Protein AF-A0A7X0GXY5-F1 (afdb_monomer)

Foldseek 3Di:
DDDDDDDDDDDDDDDDDDDDDDPPDPPPPPDPPPPPPPPPQPPPPPPPFAAAAPPQDPDDPWADQAQEAEDPDDDPVLRVLVVVLLVLLSCLLQDPLLLVLQVPADPLQQWAQFAPVPHTGHSNVLSQLSHTGRDLKYFGHEYEHEDDPDAWDWDQDPNNHIYIYHHSCLSVQCPDPQLLSNLLSSLRSNLNSQQRIANDRRGRHGRFDDLSRDDPVNLQGHGSSQLSSQSSSLSSCCVVVVDPSNCSNQQSVLQDDSRHGPNSVSPVDDSNRDNGDPPPPPDD

Sequence (284 aa):
MKKYGWGLLLIGIAGCSGPPALPNGAMALPEPRHARAEIAAPEDPKGVGLPIASGSIKKSGGPQEPNVTVGPGWSDRDRKDMDALVRAAITEMTSDAFRDNARQLPAKYSKIWLTGALGYDSGERVAAIVSPGEASMSYVEALVIPWRSGWASTRMERDGKLRIRLRRSLLDRWRSANPVVKACAINTMAHEISHTISRDPHRYLPAFTDTGDANADARNGVVASYFVGDLALCTALVRSGRIGPQDVAQCVPVWYEPGGLQSGRCYAFGPDDAVKWPKGRTDR

Nearest PDB structures (foldseek):
  4p00-assembly1_B  TM=3.745E-01  e=1.385E+00  Cereibacter sphaeroides 2.4.1

Structure (mmCIF, N/CA/C/O backbone):
data_AF-A0A7X0GXY5-F1
#
_entry.id   AF-A0A7X0GXY5-F1
#
loop_
_atom_site.group_PDB
_atom_site.id
_atom_site.type_symbol
_atom_site.label_atom_id
_atom_site.label_alt_id
_atom_site.label_comp_id
_atom_site.label_asym_id
_atom_site.label_entity_id
_atom_site.label_seq_id
_atom_site.pdbx_PDB_ins_code
_atom_site.Cartn_x
_atom_site.Cartn_y
_atom_site.Cartn_z
_atom_site.occupancy
_atom_site.B_iso_or_equiv
_atom_site.auth_seq_id
_atom_site.auth_comp_id
_atom_site.auth_asym_id
_atom_site.auth_atom_id
_atom_site.pdbx_PDB_model_num
ATOM 1 N N . MET A 1 1 ? -37.690 -39.528 76.014 1.00 38.97 1 MET A N 1
ATOM 2 C CA . MET A 1 1 ? -36.347 -39.822 76.568 1.00 38.97 1 MET A CA 1
ATOM 3 C C . MET A 1 1 ? -35.329 -39.825 75.426 1.00 38.97 1 MET A C 1
ATOM 5 O O . MET A 1 1 ? -35.629 -40.449 74.424 1.00 38.97 1 MET A O 1
ATOM 9 N N . LYS A 1 2 ? -34.185 -39.130 75.618 1.00 41.25 2 LYS A N 1
ATOM 10 C CA . LYS A 1 2 ? -32.947 -39.024 74.785 1.00 41.25 2 LYS A CA 1
ATOM 11 C C . LYS A 1 2 ? -33.141 -38.469 73.353 1.00 41.25 2 LYS A C 1
ATOM 13 O O . LYS A 1 2 ? -33.673 -39.171 72.513 1.00 41.25 2 LYS A O 1
ATOM 18 N N . LYS A 1 3 ? -32.896 -37.190 73.008 1.00 41.16 3 LYS A N 1
ATOM 19 C CA . LYS A 1 3 ? -31.719 -36.274 73.087 1.00 41.16 3 LYS A CA 1
ATOM 20 C C . LYS A 1 3 ? -30.458 -36.748 72.335 1.00 41.16 3 LYS A C 1
ATOM 22 O O . LYS A 1 3 ? -29.654 -37.463 72.912 1.00 41.16 3 LYS A O 1
ATOM 27 N N . TYR A 1 4 ? -30.265 -36.202 71.131 1.00 48.41 4 TYR A N 1
ATOM 28 C CA . TYR A 1 4 ? -28.991 -35.800 70.507 1.00 48.41 4 TYR A CA 1
ATOM 29 C C . TYR A 1 4 ? -29.302 -34.487 69.753 1.00 48.41 4 TYR A C 1
ATOM 31 O O . TYR A 1 4 ? -30.367 -34.388 69.158 1.00 48.41 4 TYR A O 1
ATOM 39 N N . GLY A 1 5 ? -28.533 -33.402 69.780 1.00 36.91 5 GLY A N 1
ATOM 40 C CA . GLY A 1 5 ? -27.151 -33.214 70.206 1.00 36.91 5 GLY A CA 1
ATOM 41 C C . GLY A 1 5 ? -26.420 -32.421 69.119 1.00 36.91 5 GLY A C 1
ATOM 42 O O . GLY A 1 5 ? -25.968 -33.004 68.149 1.00 36.91 5 GLY A O 1
ATOM 43 N N . TRP A 1 6 ? -26.408 -31.101 69.298 1.00 35.94 6 TRP A N 1
ATOM 44 C CA . TRP A 1 6 ? -25.823 -30.000 68.523 1.00 35.94 6 TRP A CA 1
ATOM 45 C C . TRP A 1 6 ? -24.487 -30.233 67.793 1.00 35.94 6 TRP A C 1
ATOM 47 O O . TRP A 1 6 ? -23.593 -30.897 68.304 1.00 35.94 6 TRP A O 1
ATOM 57 N N . GLY A 1 7 ? -24.321 -29.515 66.673 1.00 33.56 7 GLY A N 1
ATOM 58 C CA . GLY A 1 7 ? -23.036 -29.265 66.016 1.00 33.56 7 GLY A CA 1
ATOM 59 C C . GLY A 1 7 ? -23.134 -28.163 64.955 1.00 33.56 7 GLY A C 1
ATOM 60 O O . GLY A 1 7 ? -23.121 -28.452 63.765 1.00 33.56 7 GLY A O 1
ATOM 61 N N . LEU A 1 8 ? -23.275 -26.905 65.392 1.00 36.03 8 LEU A N 1
ATOM 62 C CA . LEU A 1 8 ? -23.087 -25.713 64.555 1.00 36.03 8 LEU A CA 1
ATOM 63 C C . LEU A 1 8 ? -21.581 -25.548 64.283 1.00 36.03 8 LEU A C 1
ATOM 65 O O . LEU A 1 8 ? -20.812 -25.402 65.233 1.00 36.03 8 LEU A O 1
ATOM 69 N N . LEU A 1 9 ? -21.166 -25.530 63.015 1.00 33.47 9 LEU A N 1
ATOM 70 C CA . LEU A 1 9 ? -19.814 -25.137 62.619 1.00 33.47 9 LEU A CA 1
ATOM 71 C C . LEU A 1 9 ? -19.857 -23.706 62.068 1.00 33.47 9 LEU A C 1
ATOM 73 O O . LEU A 1 9 ? -20.386 -23.456 60.987 1.00 33.47 9 LEU A O 1
ATOM 77 N N . LEU A 1 10 ? -19.312 -22.770 62.844 1.00 34.12 10 LEU A N 1
ATOM 78 C CA . LEU A 1 10 ? -18.945 -21.424 62.411 1.00 34.12 10 LEU A CA 1
ATOM 79 C C . LEU A 1 10 ? -17.547 -21.484 61.783 1.00 34.12 10 LEU A C 1
ATOM 81 O O . LEU A 1 10 ? -16.600 -21.895 62.450 1.00 34.12 10 LEU A O 1
ATOM 85 N N . ILE A 1 11 ? -17.404 -21.029 60.538 1.00 36.66 11 ILE A N 1
ATOM 86 C CA . ILE A 1 11 ? -16.110 -20.634 59.965 1.00 36.66 11 ILE A CA 1
ATOM 87 C C . ILE A 1 11 ? -16.250 -19.197 59.465 1.00 36.66 11 ILE A C 1
ATOM 89 O O . ILE A 1 11 ? -17.107 -18.892 58.636 1.00 36.66 11 ILE A O 1
ATOM 93 N N . GLY A 1 12 ? -15.419 -18.316 60.020 1.00 30.88 12 GLY A N 1
ATOM 94 C CA . GLY A 1 12 ? -15.291 -16.921 59.627 1.00 30.88 12 GLY A CA 1
ATOM 95 C C . GLY A 1 12 ? -14.299 -16.713 58.476 1.00 30.88 12 GLY A C 1
ATOM 96 O O . GLY A 1 12 ? -13.252 -17.344 58.428 1.00 30.88 12 GLY A O 1
ATOM 97 N N . ILE A 1 13 ? -14.697 -15.816 57.569 1.00 36.41 13 ILE A N 1
ATOM 98 C CA . ILE A 1 13 ? -13.958 -14.721 56.906 1.00 36.41 13 ILE A CA 1
ATOM 99 C C . ILE A 1 13 ? -12.450 -14.913 56.632 1.00 36.41 13 ILE A C 1
ATOM 101 O O . ILE A 1 13 ? -11.654 -14.870 57.562 1.00 36.41 13 ILE A O 1
ATOM 105 N N . ALA A 1 14 ? -12.059 -14.906 55.347 1.00 29.41 14 ALA A N 1
ATOM 106 C CA . ALA A 1 14 ? -11.003 -14.035 54.789 1.00 29.41 14 ALA A CA 1
ATOM 107 C C . ALA A 1 14 ? -10.788 -14.285 53.280 1.00 29.41 14 ALA A C 1
ATOM 109 O O . ALA A 1 14 ? -10.665 -15.426 52.850 1.00 29.41 14 ALA A O 1
ATOM 110 N N . GLY A 1 15 ? -10.643 -13.205 52.502 1.00 27.50 15 GLY A N 1
ATOM 111 C CA . GLY A 1 15 ? -9.836 -13.216 51.276 1.00 27.50 15 GLY A CA 1
ATOM 112 C C . GLY A 1 15 ? -10.590 -13.178 49.948 1.00 27.50 15 GLY A C 1
ATOM 113 O O . GLY A 1 15 ? -10.792 -14.205 49.305 1.00 27.50 15 GLY A O 1
ATOM 114 N N . CYS A 1 16 ? -10.897 -11.968 49.472 1.00 31.81 16 CYS A N 1
ATOM 115 C CA . CYS A 1 16 ? -11.103 -11.701 48.050 1.00 31.81 16 CYS A CA 1
ATOM 116 C C . CYS A 1 16 ? -9.866 -12.169 47.267 1.00 31.81 16 CYS A C 1
ATOM 118 O O . CYS A 1 16 ? -8.812 -11.540 47.331 1.00 31.81 16 CYS A O 1
ATOM 120 N N . SER A 1 17 ? -9.994 -13.271 46.533 1.00 32.91 17 SER A N 1
ATOM 121 C CA . SER A 1 17 ? -8.990 -13.704 45.564 1.00 32.91 17 SER A CA 1
ATOM 122 C C . SER A 1 17 ? -9.383 -13.116 44.215 1.00 32.91 17 SER A C 1
ATOM 124 O O . SER A 1 17 ? -10.381 -13.523 43.623 1.00 32.91 17 SER A O 1
ATOM 126 N N . GLY A 1 18 ? -8.645 -12.096 43.771 1.00 32.88 18 GLY A N 1
ATOM 127 C CA . GLY A 1 18 ? -8.767 -11.568 42.414 1.00 32.88 18 GLY A CA 1
ATOM 128 C C . GLY A 1 18 ? -8.472 -12.649 41.363 1.00 32.88 18 GLY A C 1
ATOM 129 O O . GLY A 1 18 ? -7.863 -13.673 41.687 1.00 32.88 18 GLY A O 1
ATOM 130 N N . PRO A 1 19 ? -8.901 -12.451 40.105 1.00 38.03 19 PRO A N 1
ATOM 131 C CA . PRO A 1 19 ? -8.571 -13.376 39.031 1.00 38.03 19 PRO A CA 1
ATOM 132 C C . PRO A 1 19 ? -7.044 -13.500 38.885 1.00 38.03 19 PRO A C 1
ATOM 134 O O . PRO A 1 19 ? -6.328 -12.515 39.096 1.00 38.03 19 PRO A O 1
ATOM 137 N N . PRO A 1 20 ? -6.529 -14.691 38.534 1.00 35.56 20 PRO A N 1
ATOM 138 C CA . PRO A 1 20 ? -5.101 -14.897 38.360 1.00 35.56 20 PRO A CA 1
ATOM 139 C C . PRO A 1 20 ? -4.569 -13.953 37.280 1.00 35.56 20 PRO A C 1
ATOM 141 O O . PRO A 1 20 ? -5.098 -13.893 36.168 1.00 35.56 20 PRO A O 1
ATOM 144 N N . ALA A 1 21 ? -3.518 -13.211 37.628 1.00 34.00 21 ALA A N 1
ATOM 145 C CA . ALA A 1 21 ? -2.761 -12.408 36.687 1.00 34.00 21 ALA A CA 1
ATOM 146 C C . ALA A 1 21 ? -2.276 -13.303 35.537 1.00 34.00 21 ALA A C 1
ATOM 148 O O . ALA A 1 21 ? -1.639 -14.335 35.761 1.00 34.00 21 ALA A O 1
ATOM 149 N N . LEU A 1 22 ? -2.590 -12.900 34.305 1.00 35.22 22 LEU A N 1
ATOM 150 C CA . LEU A 1 22 ? -2.006 -13.492 33.109 1.00 35.22 22 LEU A CA 1
ATOM 151 C C . LEU A 1 22 ? -0.474 -13.392 33.213 1.00 35.22 22 LEU A C 1
ATOM 153 O O . LEU A 1 22 ? 0.036 -12.337 33.603 1.00 35.22 22 LEU A O 1
ATOM 157 N N . PRO A 1 23 ? 0.281 -14.451 32.874 1.00 32.12 23 PRO A N 1
ATOM 158 C CA . PRO A 1 23 ? 1.729 -14.364 32.843 1.00 32.12 23 PRO A CA 1
ATOM 159 C C . PRO A 1 23 ? 2.138 -13.307 31.813 1.00 32.12 23 PRO A C 1
ATOM 161 O O . PRO A 1 23 ? 1.836 -13.423 30.625 1.00 32.12 23 PRO A O 1
ATOM 164 N N . ASN A 1 24 ? 2.831 -12.271 32.294 1.00 35.16 24 ASN A N 1
ATOM 165 C CA . ASN A 1 24 ? 3.578 -11.313 31.486 1.00 35.16 24 ASN A CA 1
ATOM 166 C C . ASN A 1 24 ? 4.633 -12.080 30.680 1.00 35.16 24 ASN A C 1
ATOM 168 O O . ASN A 1 24 ? 5.757 -12.296 31.120 1.00 35.16 24 ASN A O 1
ATOM 172 N N . GLY A 1 25 ? 4.220 -12.544 29.510 1.00 30.88 25 GLY A N 1
ATOM 173 C CA . GLY A 1 25 ? 5.013 -13.339 28.590 1.00 30.88 25 GLY A CA 1
ATOM 174 C C . GLY A 1 25 ? 4.572 -13.080 27.159 1.00 30.88 25 GLY A C 1
ATOM 175 O O . GLY A 1 25 ? 4.513 -14.002 26.352 1.00 30.88 25 GLY A O 1
ATOM 176 N N . ALA A 1 26 ? 4.238 -11.827 26.833 1.00 31.45 26 ALA A N 1
ATOM 177 C CA . ALA A 1 26 ? 4.316 -11.396 25.450 1.00 31.45 26 ALA A CA 1
ATOM 178 C C . ALA A 1 26 ? 5.785 -11.554 25.050 1.00 31.45 26 ALA A C 1
ATOM 180 O O . ALA A 1 26 ? 6.639 -10.779 25.478 1.00 31.45 26 ALA A O 1
ATOM 181 N N . MET A 1 27 ? 6.089 -12.606 24.287 1.00 28.70 27 MET A N 1
ATOM 182 C CA . MET A 1 27 ? 7.319 -12.664 23.512 1.00 28.70 27 MET A CA 1
ATOM 183 C C . MET A 1 27 ? 7.342 -11.396 22.665 1.00 28.70 27 MET A C 1
ATOM 185 O O . MET A 1 27 ? 6.668 -11.312 21.639 1.00 28.70 27 MET A O 1
ATOM 189 N N . ALA A 1 28 ? 8.079 -10.392 23.134 1.00 31.28 28 ALA A N 1
ATOM 190 C CA . ALA A 1 28 ? 8.489 -9.279 22.315 1.00 31.28 28 ALA A CA 1
ATOM 191 C C . ALA A 1 28 ? 9.255 -9.903 21.151 1.00 31.28 28 ALA A C 1
ATOM 193 O O . ALA A 1 28 ? 10.377 -10.389 21.310 1.00 31.28 28 ALA A O 1
ATOM 194 N N . LEU A 1 29 ? 8.608 -9.974 19.986 1.00 32.53 29 LEU A N 1
ATOM 195 C CA . LEU A 1 29 ? 9.336 -10.183 18.748 1.00 32.53 29 LEU A CA 1
ATOM 196 C C . LEU A 1 29 ? 10.419 -9.102 18.734 1.00 32.53 29 LEU A C 1
ATOM 198 O O . LEU A 1 29 ? 10.077 -7.940 18.969 1.00 32.53 29 LEU A O 1
ATOM 202 N N . PRO A 1 30 ? 11.701 -9.457 18.540 1.00 28.98 30 PRO A N 1
ATOM 203 C CA . PRO A 1 30 ? 12.753 -8.461 18.518 1.00 28.98 30 PRO A CA 1
ATOM 204 C C . PRO A 1 30 ? 12.357 -7.407 17.493 1.00 28.98 30 PRO A C 1
ATOM 206 O O . PRO A 1 30 ? 12.090 -7.739 16.332 1.00 28.98 30 PRO A O 1
ATOM 209 N N . GLU A 1 31 ? 12.264 -6.154 17.944 1.00 33.84 31 GLU A N 1
ATOM 210 C CA . GLU A 1 31 ? 12.144 -5.033 17.029 1.00 33.84 31 GLU A CA 1
ATOM 211 C C . GLU A 1 31 ? 13.231 -5.198 15.969 1.00 33.84 31 GLU A C 1
ATOM 213 O O . GLU A 1 31 ? 14.385 -5.494 16.317 1.00 33.84 31 GLU A O 1
ATOM 218 N N . PRO A 1 32 ? 12.908 -5.049 14.676 1.00 34.38 32 PRO A N 1
ATOM 219 C CA . PRO A 1 32 ? 13.951 -4.905 13.692 1.00 34.38 32 PRO A CA 1
ATOM 220 C C . PRO A 1 32 ? 14.667 -3.599 14.033 1.00 34.38 32 PRO A C 1
ATOM 222 O O . PRO A 1 32 ? 14.250 -2.518 13.633 1.00 34.38 32 PRO A O 1
ATOM 225 N N . ARG A 1 33 ? 15.769 -3.696 14.787 1.00 30.75 33 ARG A N 1
ATOM 226 C CA . ARG A 1 33 ? 16.804 -2.673 14.751 1.00 30.75 33 ARG A CA 1
ATOM 227 C C . ARG A 1 33 ? 17.206 -2.613 13.291 1.00 30.75 33 ARG A C 1
ATOM 229 O O . ARG A 1 33 ? 17.885 -3.517 12.801 1.00 30.75 33 ARG A O 1
ATOM 236 N N . HIS A 1 34 ? 16.731 -1.595 12.585 1.00 34.31 34 HIS A N 1
ATOM 237 C CA . HIS A 1 34 ? 17.296 -1.221 11.309 1.00 34.31 34 HIS A CA 1
ATOM 238 C C . HIS A 1 34 ? 18.761 -0.918 11.602 1.00 34.31 34 HIS A C 1
ATOM 240 O O . HIS A 1 34 ? 19.106 0.143 12.119 1.00 34.3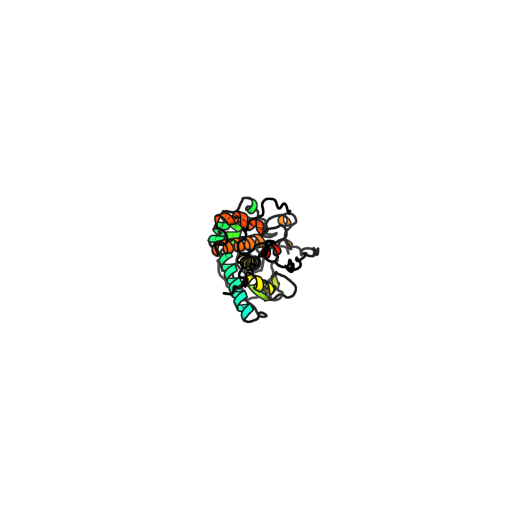1 34 HIS A O 1
ATOM 246 N N . ALA A 1 35 ? 19.623 -1.910 11.373 1.00 28.12 35 ALA A N 1
ATOM 247 C CA . ALA A 1 35 ? 21.044 -1.682 11.287 1.00 28.12 35 ALA A CA 1
ATOM 248 C C . ALA A 1 35 ? 21.189 -0.601 10.221 1.00 28.12 35 ALA A C 1
ATOM 250 O O . ALA A 1 35 ? 20.873 -0.822 9.051 1.00 28.12 35 ALA A O 1
ATOM 251 N N . ARG A 1 36 ? 21.563 0.593 10.674 1.00 30.03 36 ARG A N 1
ATOM 252 C CA . ARG A 1 36 ? 21.880 1.749 9.851 1.00 30.03 36 ARG A CA 1
ATOM 253 C C . ARG A 1 36 ? 23.166 1.403 9.108 1.00 30.03 36 ARG A C 1
ATOM 255 O O . ARG A 1 36 ? 24.248 1.826 9.486 1.00 30.03 36 ARG A O 1
ATOM 262 N N . ALA A 1 37 ? 23.056 0.527 8.118 1.00 25.27 37 ALA A N 1
ATOM 263 C CA . ALA A 1 37 ? 24.098 0.352 7.140 1.00 25.27 37 ALA A CA 1
ATOM 264 C C . ALA A 1 37 ? 24.051 1.622 6.294 1.00 25.27 37 ALA A C 1
ATOM 266 O O . ALA A 1 37 ? 23.093 1.844 5.552 1.00 25.27 37 ALA A O 1
ATOM 267 N N . GLU A 1 38 ? 25.059 2.477 6.452 1.00 26.39 38 GLU A N 1
ATOM 268 C CA . GLU A 1 38 ? 25.444 3.449 5.434 1.00 26.39 38 GLU A CA 1
ATOM 269 C C . GLU A 1 38 ? 25.846 2.671 4.177 1.00 26.39 38 GLU A C 1
ATOM 271 O O . GLU A 1 38 ? 27.015 2.475 3.862 1.00 26.39 38 GLU A O 1
ATOM 276 N N . ILE A 1 39 ? 24.852 2.154 3.466 1.00 27.95 39 ILE A N 1
ATOM 277 C CA . ILE A 1 39 ? 25.005 1.821 2.066 1.00 27.95 39 ILE A CA 1
ATOM 278 C C . ILE A 1 39 ? 24.852 3.172 1.391 1.00 27.95 39 ILE A C 1
ATOM 280 O O . ILE A 1 39 ? 23.768 3.756 1.424 1.00 27.95 39 ILE A O 1
ATOM 284 N N . ALA A 1 40 ? 25.960 3.706 0.871 1.00 25.56 40 ALA A N 1
ATOM 285 C CA . ALA A 1 40 ? 25.921 4.855 -0.019 1.00 25.56 40 ALA A CA 1
ATOM 286 C C . ALA A 1 40 ? 24.772 4.629 -1.005 1.00 25.56 40 ALA A C 1
ATOM 288 O O . ALA A 1 40 ? 24.752 3.607 -1.699 1.00 25.56 40 ALA A O 1
ATOM 289 N N . ALA A 1 41 ? 23.782 5.525 -0.978 1.00 33.00 41 ALA A N 1
ATOM 290 C CA . ALA A 1 41 ? 22.676 5.464 -1.913 1.00 33.00 41 ALA A CA 1
ATOM 291 C C . ALA A 1 41 ? 23.304 5.383 -3.310 1.00 33.00 41 ALA A C 1
ATOM 293 O O . ALA A 1 41 ? 24.161 6.222 -3.615 1.00 33.00 41 ALA A O 1
ATOM 294 N N . PRO A 1 42 ? 22.981 4.371 -4.135 1.00 30.20 42 PRO A N 1
ATOM 295 C CA . PRO A 1 42 ? 23.347 4.457 -5.534 1.00 30.20 42 PRO A CA 1
ATOM 296 C C . PRO A 1 42 ? 22.766 5.779 -6.027 1.00 30.20 42 PRO A C 1
ATOM 298 O O . PRO A 1 42 ? 21.580 6.035 -5.816 1.00 30.20 42 PRO A O 1
ATOM 301 N N . GLU A 1 43 ? 23.616 6.645 -6.583 1.00 33.94 43 GLU A N 1
ATOM 302 C CA . GLU A 1 43 ? 23.155 7.861 -7.240 1.00 33.94 43 GLU A CA 1
ATOM 303 C C . GLU A 1 43 ? 21.963 7.481 -8.120 1.00 33.94 43 GLU A C 1
ATOM 305 O O . GLU A 1 43 ? 22.084 6.567 -8.942 1.00 33.94 43 GLU A O 1
ATOM 310 N N . ASP A 1 44 ? 20.812 8.127 -7.900 1.00 39.78 44 ASP A N 1
ATOM 311 C CA . ASP A 1 44 ? 19.655 8.021 -8.787 1.00 39.78 44 ASP A CA 1
ATOM 312 C C . ASP A 1 44 ? 20.194 8.221 -10.210 1.00 39.78 44 ASP A C 1
ATOM 314 O O . ASP A 1 44 ? 20.746 9.292 -10.497 1.00 39.78 44 ASP A O 1
ATOM 318 N N . PRO A 1 45 ? 20.198 7.187 -11.071 1.00 39.38 45 PRO A N 1
ATOM 319 C CA . PRO A 1 45 ? 20.993 7.216 -12.281 1.00 39.38 45 PRO A CA 1
ATOM 320 C C . PRO A 1 45 ? 20.319 8.150 -13.275 1.00 39.38 45 PRO A C 1
ATOM 322 O O . PRO A 1 45 ? 19.584 7.675 -14.120 1.00 39.38 45 PRO A O 1
ATOM 325 N N . LYS A 1 46 ? 20.534 9.467 -13.171 1.00 42.62 46 LYS A N 1
ATOM 326 C CA . LYS A 1 46 ? 20.300 10.531 -14.169 1.00 42.62 46 LYS A CA 1
ATOM 327 C C . LYS A 1 46 ? 19.185 10.271 -15.213 1.00 42.62 46 LYS A C 1
ATOM 329 O O . LYS A 1 46 ? 19.369 10.567 -16.390 1.00 42.62 46 LYS A O 1
ATOM 334 N N . GLY A 1 47 ? 18.033 9.715 -14.826 1.00 48.56 47 GLY A N 1
ATOM 335 C CA . GLY A 1 47 ? 16.947 9.363 -15.755 1.00 48.56 47 GLY A CA 1
ATOM 336 C C . GLY A 1 47 ? 17.189 8.169 -16.703 1.00 48.56 47 GLY A C 1
ATOM 337 O O . GLY A 1 47 ? 16.404 7.967 -17.630 1.00 48.56 47 GLY A O 1
ATOM 338 N N . VAL A 1 48 ? 18.219 7.343 -16.502 1.00 50.47 48 VAL A N 1
ATOM 339 C CA . VAL A 1 48 ? 18.450 6.113 -17.278 1.00 50.47 48 VAL A CA 1
ATOM 340 C C . VAL A 1 48 ? 17.692 4.960 -16.612 1.00 50.47 48 VAL A C 1
ATOM 342 O O . VAL A 1 48 ? 18.256 4.161 -15.871 1.00 50.47 48 VAL A O 1
ATOM 345 N N . GLY A 1 49 ? 16.374 4.916 -16.825 1.00 57.06 49 GLY A N 1
ATOM 346 C CA . GLY A 1 49 ? 15.514 3.862 -16.277 1.00 57.06 49 GLY A CA 1
ATOM 347 C C . GLY A 1 49 ? 15.931 2.457 -16.717 1.00 57.06 49 GLY A C 1
ATOM 348 O O . GLY A 1 49 ? 16.549 2.277 -17.769 1.00 57.06 49 GLY A O 1
ATOM 349 N N . LEU A 1 50 ? 15.584 1.452 -15.911 1.00 66.12 50 LEU A N 1
ATOM 350 C CA . LEU A 1 50 ? 15.928 0.060 -16.207 1.00 66.12 50 LEU A CA 1
ATOM 351 C C . LEU A 1 50 ? 14.998 -0.510 -17.292 1.00 66.12 50 LEU A C 1
ATOM 353 O O . LEU A 1 50 ? 13.789 -0.256 -17.251 1.00 66.12 50 LEU A O 1
ATOM 357 N N . PRO A 1 51 ? 15.527 -1.286 -18.257 1.00 61.59 51 PRO A N 1
ATOM 358 C CA . PRO A 1 51 ? 14.705 -1.891 -19.295 1.00 61.59 51 PRO A CA 1
ATOM 359 C C . PRO A 1 51 ? 13.729 -2.904 -18.690 1.00 61.59 51 PRO A C 1
ATOM 361 O O . PRO A 1 51 ? 14.095 -3.714 -17.838 1.00 61.59 51 PRO A O 1
ATOM 364 N N . ILE A 1 52 ? 12.486 -2.864 -19.163 1.00 62.25 52 ILE A N 1
ATOM 365 C CA . ILE A 1 52 ? 11.448 -3.846 -18.839 1.00 62.25 52 ILE A CA 1
ATOM 366 C C . ILE A 1 52 ? 11.542 -4.987 -19.861 1.00 62.25 52 ILE A C 1
ATOM 368 O O . ILE A 1 52 ? 11.784 -4.742 -21.045 1.00 62.25 52 ILE A O 1
ATOM 372 N N . ALA A 1 53 ? 11.359 -6.237 -19.426 1.00 64.94 53 ALA A N 1
ATOM 373 C CA . ALA A 1 53 ? 11.351 -7.382 -20.335 1.00 64.94 53 ALA A CA 1
ATOM 374 C C . ALA A 1 53 ? 10.307 -7.201 -21.459 1.00 64.94 53 ALA A C 1
ATOM 376 O O . ALA A 1 53 ? 9.156 -6.831 -21.213 1.00 64.94 53 ALA A O 1
ATOM 377 N N . SER A 1 54 ? 10.705 -7.462 -22.708 1.00 46.72 54 SER A N 1
ATOM 378 C CA . SER A 1 54 ? 9.836 -7.343 -23.882 1.00 46.72 54 SER A CA 1
ATOM 379 C C . SER A 1 54 ? 8.667 -8.332 -23.781 1.00 46.72 54 SER A C 1
ATOM 381 O O . SER A 1 54 ? 8.856 -9.537 -23.913 1.00 46.72 54 SER A O 1
ATOM 383 N N . GLY A 1 55 ? 7.466 -7.820 -23.502 1.00 46.56 55 GLY A N 1
ATOM 384 C CA . GLY A 1 55 ? 6.243 -8.613 -23.308 1.00 46.56 55 GLY A CA 1
ATOM 385 C C . GLY A 1 55 ? 5.377 -8.153 -22.131 1.00 46.56 55 GLY A C 1
ATOM 386 O O . GLY A 1 55 ? 4.177 -8.405 -22.137 1.00 46.56 55 GLY A O 1
ATOM 387 N N . SER A 1 56 ? 5.950 -7.418 -21.172 1.00 46.19 56 SER A N 1
ATOM 388 C CA . SER A 1 56 ? 5.245 -6.917 -19.976 1.00 46.19 56 SER A CA 1
ATOM 389 C C . SER A 1 56 ? 4.443 -5.631 -20.221 1.00 46.19 56 SER A C 1
ATOM 391 O O . SER A 1 56 ? 3.721 -5.165 -19.346 1.00 46.19 56 SER A O 1
ATOM 393 N N . ILE A 1 57 ? 4.592 -5.022 -21.402 1.00 48.03 57 ILE A N 1
ATOM 394 C CA . ILE A 1 57 ? 3.925 -3.769 -21.763 1.00 48.03 57 ILE A CA 1
ATOM 395 C C . ILE A 1 57 ? 2.658 -4.120 -22.540 1.00 48.03 57 ILE A C 1
ATOM 397 O O . ILE A 1 57 ? 2.686 -4.284 -23.763 1.00 48.03 57 ILE A O 1
ATOM 401 N N . LYS A 1 58 ? 1.522 -4.220 -21.845 1.00 47.00 58 LYS A N 1
ATOM 402 C CA . LYS A 1 58 ? 0.229 -4.094 -22.520 1.00 47.00 58 LYS A CA 1
ATOM 403 C C . LYS A 1 58 ? 0.064 -2.619 -22.873 1.00 47.00 58 LYS A C 1
ATOM 405 O O . LYS A 1 58 ? -0.019 -1.762 -22.008 1.00 47.00 58 LYS A O 1
ATOM 410 N N . LYS A 1 59 ? 0.100 -2.312 -24.166 1.00 41.22 59 LYS A N 1
ATOM 411 C CA . LYS A 1 59 ? -0.064 -0.951 -24.679 1.00 41.22 59 LYS A CA 1
ATOM 412 C C . LYS A 1 59 ? -1.481 -0.465 -24.331 1.00 41.22 59 LYS A C 1
ATOM 414 O O . LYS A 1 59 ? -2.436 -0.906 -24.963 1.00 41.22 59 LYS A O 1
ATOM 419 N N . SER A 1 60 ? -1.629 0.443 -23.371 1.00 38.06 60 SER A N 1
ATOM 420 C CA . SER A 1 60 ? -2.859 1.225 -23.203 1.00 38.06 60 SER A CA 1
ATOM 421 C C . SER A 1 60 ? -2.509 2.687 -22.972 1.00 38.06 60 SER A C 1
ATOM 423 O O . SER A 1 60 ? -1.735 3.012 -22.081 1.00 38.06 60 SER A O 1
ATOM 425 N N . GLY A 1 61 ? -3.075 3.576 -23.790 1.00 42.12 61 GLY A N 1
ATOM 426 C CA . GLY A 1 61 ? -2.961 5.032 -23.655 1.00 42.12 61 GLY A CA 1
ATOM 427 C C . GLY A 1 61 ? -3.767 5.595 -22.479 1.00 42.12 61 GLY A C 1
ATOM 428 O O . GLY A 1 61 ? -4.448 6.600 -22.643 1.00 42.12 61 GLY A O 1
ATOM 429 N N . GLY A 1 62 ? -3.729 4.928 -21.324 1.00 47.47 62 GLY A N 1
ATOM 430 C CA . GLY A 1 62 ? -4.408 5.305 -20.087 1.00 47.47 62 GLY A CA 1
ATOM 431 C C . GLY A 1 62 ? -3.833 4.530 -18.893 1.00 47.47 62 GLY A C 1
ATOM 432 O O . GLY A 1 62 ? -3.105 3.554 -19.109 1.00 47.47 62 GLY A O 1
ATOM 433 N N . PRO A 1 63 ? -4.129 4.939 -17.645 1.00 53.56 63 PRO A N 1
ATOM 434 C CA . PRO A 1 63 ? -3.532 4.332 -16.462 1.00 53.56 63 PRO A CA 1
ATOM 435 C C . PRO A 1 63 ? -4.102 2.932 -16.300 1.00 53.56 63 PRO A C 1
ATOM 437 O O . PRO A 1 63 ? -5.298 2.751 -16.074 1.00 53.56 63 PRO A O 1
ATOM 440 N N . GLN A 1 64 ? -3.242 1.941 -16.482 1.00 69.12 64 GLN A N 1
ATOM 441 C CA . GLN A 1 64 ? -3.615 0.547 -16.348 1.00 69.12 64 GLN A CA 1
ATOM 442 C C . GLN A 1 64 ? -3.760 0.206 -14.861 1.00 69.12 64 GLN A C 1
ATOM 444 O O . GLN A 1 64 ? -2.933 0.635 -14.061 1.00 69.12 64 GLN A O 1
ATOM 449 N N . GLU A 1 65 ? -4.800 -0.541 -14.485 1.00 79.38 65 GLU A N 1
ATOM 450 C CA . GLU A 1 65 ? -4.977 -1.034 -13.111 1.00 79.38 65 GLU A CA 1
ATOM 451 C C . GLU A 1 65 ? -3.737 -1.812 -12.620 1.00 79.38 65 GLU A C 1
ATOM 453 O O . GLU A 1 65 ? -3.016 -2.392 -13.444 1.00 79.38 65 GLU A O 1
ATOM 458 N N . PRO A 1 66 ? -3.484 -1.876 -11.295 1.00 87.88 66 PRO A N 1
ATOM 459 C CA .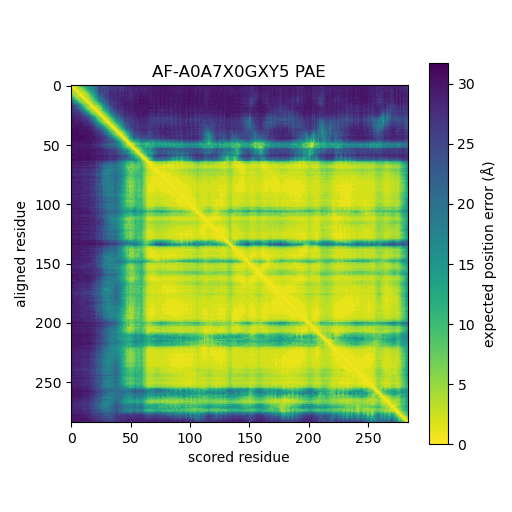 PRO A 1 66 ? -2.356 -2.632 -10.760 1.00 87.88 66 PRO A CA 1
ATOM 460 C C . PRO A 1 66 ? -2.390 -4.102 -11.211 1.00 87.88 66 PRO A C 1
ATOM 462 O O . PRO A 1 66 ? -3.259 -4.872 -10.804 1.00 87.88 66 PRO A O 1
ATOM 465 N N . ASN A 1 67 ? -1.417 -4.517 -12.028 1.00 89.44 67 ASN A N 1
ATOM 466 C CA . ASN A 1 67 ? -1.257 -5.910 -12.453 1.00 89.44 67 ASN A CA 1
ATOM 467 C C . ASN A 1 67 ? -0.215 -6.611 -11.571 1.00 89.44 67 ASN A C 1
ATOM 469 O O . ASN A 1 67 ? 0.974 -6.660 -11.89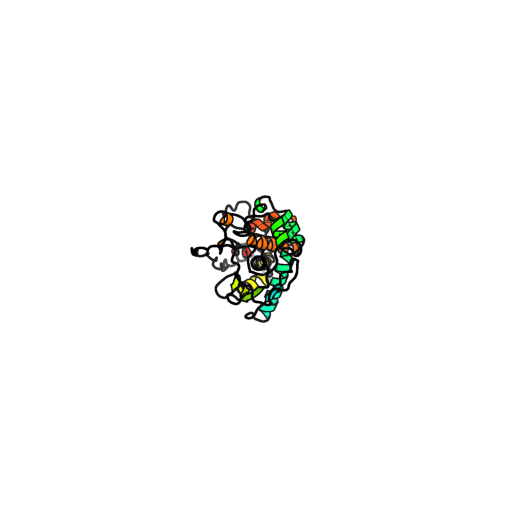4 1.00 89.44 67 ASN A O 1
ATOM 473 N N . VAL A 1 68 ? -0.665 -7.123 -10.426 1.00 94.38 68 VAL A N 1
ATOM 474 C CA . VAL A 1 68 ? 0.193 -7.771 -9.428 1.00 94.38 68 VAL A CA 1
ATOM 475 C C . VAL A 1 68 ? -0.231 -9.226 -9.272 1.00 94.38 68 VAL A C 1
ATOM 477 O O . VAL A 1 68 ? -1.359 -9.516 -8.881 1.00 94.38 68 VAL A O 1
ATOM 480 N N . THR A 1 69 ? 0.678 -10.156 -9.565 1.00 95.62 69 THR A N 1
ATOM 481 C CA . THR A 1 69 ? 0.394 -11.600 -9.535 1.00 95.62 69 THR A CA 1
ATOM 482 C C . THR A 1 69 ? 1.239 -12.321 -8.491 1.00 95.62 69 THR A C 1
ATOM 484 O O . THR A 1 69 ? 2.370 -11.935 -8.201 1.00 95.62 69 THR A O 1
ATOM 487 N N . VAL A 1 70 ? 0.717 -13.403 -7.905 1.00 97.44 70 VAL A N 1
ATOM 488 C CA . VAL A 1 70 ? 1.467 -14.210 -6.929 1.00 97.44 70 VAL A CA 1
ATOM 489 C C . VAL A 1 70 ? 2.334 -15.244 -7.648 1.00 97.44 70 VAL A C 1
ATOM 491 O O . VAL A 1 70 ? 1.837 -16.165 -8.294 1.00 97.44 70 VAL A O 1
ATOM 494 N N . GLY A 1 71 ? 3.651 -15.125 -7.503 1.00 93.94 71 GLY A N 1
ATOM 495 C CA . GLY A 1 71 ? 4.642 -15.976 -8.155 1.00 93.94 71 GLY A CA 1
ATOM 496 C C . GLY A 1 71 ? 4.883 -17.331 -7.487 1.00 93.94 71 GLY A C 1
ATOM 497 O O . GLY A 1 71 ? 4.135 -17.756 -6.605 1.00 93.94 71 GLY A O 1
ATOM 498 N N . PRO A 1 72 ? 5.905 -18.082 -7.926 1.00 94.56 72 PRO A N 1
ATOM 499 C CA . PRO A 1 72 ? 6.267 -19.373 -7.341 1.00 94.56 72 PRO A CA 1
ATOM 500 C C . PRO A 1 72 ? 6.885 -19.228 -5.937 1.00 94.56 72 PRO A C 1
ATOM 502 O O . PRO A 1 72 ? 7.271 -18.141 -5.514 1.00 94.56 72 PRO A O 1
ATOM 505 N N . GLY A 1 73 ? 7.004 -20.345 -5.211 1.00 94.06 73 GLY A N 1
ATOM 506 C CA . GLY A 1 73 ? 7.677 -20.415 -3.901 1.00 94.06 73 GLY A CA 1
ATOM 507 C C . GLY A 1 73 ? 6.766 -20.268 -2.673 1.00 94.06 73 GLY A C 1
ATOM 508 O O . GLY A 1 73 ? 7.223 -20.461 -1.541 1.00 94.06 73 GLY A O 1
ATOM 509 N N . TRP A 1 74 ? 5.487 -19.965 -2.876 1.00 96.56 74 TRP A N 1
ATOM 510 C CA . TRP A 1 74 ? 4.440 -20.036 -1.854 1.00 96.56 74 TRP A CA 1
ATOM 511 C C . TRP A 1 74 ? 3.834 -21.445 -1.797 1.00 96.56 74 TRP A C 1
ATOM 513 O O . TRP A 1 74 ? 3.737 -22.102 -2.833 1.00 96.56 74 TRP A O 1
ATOM 523 N N . SER A 1 75 ? 3.419 -21.901 -0.609 1.00 96.75 75 SER A N 1
ATOM 524 C CA . SER A 1 75 ? 2.525 -23.066 -0.498 1.00 96.75 75 SER A CA 1
ATOM 525 C C . SER A 1 75 ? 1.150 -22.735 -1.095 1.00 96.75 75 SER A C 1
ATOM 527 O O . SER A 1 75 ? 0.830 -21.559 -1.261 1.00 96.75 75 SER A O 1
ATOM 529 N N . ASP A 1 76 ? 0.302 -23.725 -1.384 1.00 97.00 76 ASP A N 1
ATOM 530 C CA . ASP A 1 76 ? -1.026 -23.460 -1.967 1.00 97.00 76 ASP A CA 1
ATOM 531 C C . ASP A 1 76 ? -1.906 -22.585 -1.069 1.00 97.00 76 ASP A C 1
ATOM 533 O O . ASP A 1 76 ? -2.591 -21.677 -1.546 1.00 97.00 76 ASP A O 1
ATOM 537 N N . ARG A 1 77 ? -1.854 -22.818 0.248 1.00 96.50 77 ARG A N 1
ATOM 538 C CA . ARG A 1 77 ? -2.551 -21.982 1.230 1.00 96.50 77 ARG A CA 1
ATOM 539 C C . ARG A 1 77 ? -1.987 -20.564 1.237 1.00 96.50 77 ARG A C 1
ATOM 541 O O . ARG A 1 77 ? -2.749 -19.609 1.131 1.00 96.50 77 ARG A O 1
ATOM 548 N N . ASP A 1 78 ? -0.664 -20.427 1.329 1.00 97.69 78 ASP A N 1
ATOM 549 C CA . ASP A 1 78 ? -0.023 -19.111 1.348 1.00 97.69 78 ASP A CA 1
ATOM 550 C C . ASP A 1 78 ? -0.265 -18.337 0.052 1.00 97.69 78 ASP A C 1
ATOM 552 O O . ASP A 1 78 ? -0.438 -17.126 0.091 1.00 97.69 78 ASP A O 1
ATOM 556 N N . ARG A 1 79 ? -0.315 -19.026 -1.093 1.00 97.50 79 ARG A N 1
ATOM 557 C CA . ARG A 1 79 ? -0.628 -18.431 -2.392 1.00 97.50 79 ARG A CA 1
ATOM 558 C C . ARG A 1 79 ? -2.026 -17.822 -2.389 1.00 97.50 79 ARG A C 1
ATOM 560 O O . ARG A 1 79 ? -2.162 -16.676 -2.794 1.00 97.50 79 ARG A O 1
ATOM 567 N N . LYS A 1 80 ? -3.040 -18.562 -1.923 1.00 97.88 80 LYS A N 1
ATOM 568 C CA . LYS A 1 80 ? -4.425 -18.065 -1.825 1.00 97.88 80 LYS A CA 1
ATOM 569 C C . LYS A 1 80 ? -4.533 -16.872 -0.878 1.00 97.88 80 LYS A C 1
ATOM 571 O O . LYS A 1 80 ? -5.177 -15.882 -1.210 1.00 97.88 80 LYS A O 1
ATOM 576 N N . ASP A 1 81 ? -3.877 -16.956 0.276 1.00 98.38 81 ASP A N 1
ATOM 577 C CA . ASP A 1 81 ? -3.884 -15.877 1.262 1.00 98.38 81 ASP A CA 1
ATOM 578 C C . ASP A 1 81 ? -3.150 -14.630 0.749 1.00 98.38 81 ASP A C 1
ATOM 580 O O . ASP A 1 81 ? -3.637 -13.518 0.934 1.00 98.38 81 ASP A O 1
ATOM 584 N N . MET A 1 82 ? -2.023 -14.806 0.055 1.00 98.38 82 MET A N 1
ATOM 585 C CA . MET A 1 82 ? -1.281 -13.708 -0.563 1.00 98.38 82 MET A CA 1
ATOM 586 C C . MET A 1 82 ? -2.080 -13.048 -1.687 1.00 98.38 82 MET A C 1
ATOM 588 O O . MET A 1 82 ? -2.127 -11.830 -1.776 1.00 98.38 82 MET A O 1
ATOM 592 N N . ASP A 1 83 ? -2.748 -13.842 -2.515 1.00 98.19 83 ASP A N 1
ATOM 593 C CA . ASP A 1 83 ? -3.604 -13.364 -3.600 1.00 98.19 83 ASP A CA 1
ATOM 594 C C . ASP A 1 83 ? -4.808 -12.568 -3.058 1.00 98.19 83 ASP A C 1
ATOM 596 O O . ASP A 1 83 ? -5.149 -11.499 -3.566 1.00 98.19 83 ASP A O 1
ATOM 600 N N . ALA A 1 84 ? -5.400 -13.021 -1.947 1.00 98.50 84 ALA A N 1
ATOM 601 C CA . ALA A 1 84 ? -6.421 -12.264 -1.228 1.00 98.50 84 ALA A CA 1
ATOM 602 C C . ALA A 1 84 ? -5.877 -10.957 -0.621 1.00 98.50 84 ALA A C 1
ATOM 604 O O . ALA A 1 84 ? -6.560 -9.936 -0.689 1.00 98.50 84 ALA A O 1
ATOM 605 N N . LEU A 1 85 ? -4.660 -10.968 -0.065 1.00 98.62 85 LEU A N 1
ATOM 606 C CA . LEU A 1 85 ? -4.004 -9.772 0.466 1.00 98.62 85 LEU A CA 1
ATOM 607 C C . LEU A 1 85 ? -3.687 -8.750 -0.638 1.00 98.62 85 LEU A C 1
ATOM 609 O O . LEU A 1 85 ? -3.975 -7.570 -0.458 1.00 98.62 85 LEU A O 1
ATOM 613 N N . VAL A 1 86 ? -3.140 -9.190 -1.777 1.00 98.44 86 VAL A N 1
ATOM 614 C CA . VAL A 1 86 ? -2.874 -8.338 -2.951 1.00 98.44 86 VAL A CA 1
ATOM 615 C C . VAL A 1 86 ? -4.161 -7.662 -3.410 1.00 98.44 86 VAL A C 1
ATOM 617 O O . VAL A 1 86 ? -4.200 -6.438 -3.517 1.00 98.44 86 VAL A O 1
ATOM 620 N N . ARG A 1 87 ? -5.237 -8.435 -3.608 1.00 97.94 87 ARG A N 1
ATOM 621 C CA . ARG A 1 87 ? -6.538 -7.876 -3.996 1.00 97.94 87 ARG A CA 1
ATOM 622 C C . ARG A 1 87 ? -7.066 -6.883 -2.973 1.00 97.94 87 ARG A C 1
ATOM 624 O O . ARG A 1 87 ? -7.503 -5.811 -3.367 1.00 97.94 87 ARG A O 1
ATOM 631 N N . ALA A 1 88 ? -7.005 -7.214 -1.683 1.00 98.31 88 ALA A N 1
ATOM 632 C CA . ALA A 1 88 ? -7.453 -6.310 -0.632 1.00 98.31 88 ALA A CA 1
ATOM 633 C C . ALA A 1 88 ? -6.665 -4.993 -0.652 1.00 98.31 88 ALA A C 1
ATOM 635 O O . ALA A 1 88 ? -7.279 -3.937 -0.603 1.00 98.31 88 ALA A O 1
ATOM 636 N N . ALA A 1 89 ? -5.339 -5.044 -0.786 1.00 98.19 89 ALA A N 1
ATOM 637 C CA . ALA A 1 89 ? -4.502 -3.850 -0.850 1.00 98.19 89 ALA A CA 1
ATOM 638 C C . ALA A 1 89 ? -4.809 -2.973 -2.067 1.00 98.19 89 ALA A C 1
ATOM 640 O O . ALA A 1 89 ? -4.977 -1.768 -1.898 1.00 98.19 89 ALA A O 1
ATOM 641 N N . ILE A 1 90 ? -4.959 -3.578 -3.252 1.00 96.75 90 ILE A N 1
ATOM 642 C CA . ILE A 1 90 ? -5.391 -2.871 -4.465 1.00 96.75 90 ILE A CA 1
ATOM 643 C C . ILE A 1 90 ? -6.753 -2.218 -4.228 1.00 96.75 90 ILE A C 1
ATOM 645 O O . ILE A 1 90 ? -6.887 -1.017 -4.426 1.00 96.75 90 ILE A O 1
ATOM 649 N N . THR A 1 91 ? -7.735 -2.981 -3.733 1.00 95.75 91 THR A N 1
ATOM 650 C CA . THR A 1 91 ? -9.080 -2.465 -3.446 1.00 95.75 91 THR A CA 1
ATOM 651 C C . THR A 1 91 ? -9.043 -1.260 -2.516 1.00 95.75 91 THR A C 1
ATOM 653 O O . THR A 1 91 ? -9.710 -0.276 -2.810 1.00 95.75 91 THR A O 1
ATOM 656 N N . GLU A 1 92 ? -8.282 -1.306 -1.418 1.00 97.00 92 GLU A N 1
ATOM 657 C CA . GLU A 1 92 ? -8.201 -0.156 -0.515 1.00 97.00 92 GLU A CA 1
ATOM 658 C C . GLU A 1 92 ? -7.541 1.038 -1.200 1.00 97.00 92 GLU A C 1
ATOM 660 O O . GLU A 1 92 ? -8.135 2.111 -1.231 1.00 97.00 92 GLU A O 1
ATOM 665 N N . MET A 1 93 ? -6.346 0.864 -1.775 1.00 95.50 93 MET A N 1
ATOM 666 C CA . MET A 1 93 ? -5.544 1.990 -2.263 1.00 95.50 93 MET A CA 1
ATOM 667 C C . MET A 1 93 ? -6.136 2.679 -3.499 1.00 95.50 93 MET A C 1
ATOM 669 O O . MET A 1 93 ? -5.878 3.859 -3.709 1.00 95.50 93 MET A O 1
ATOM 673 N N . THR A 1 94 ? -6.944 1.979 -4.301 1.00 93.88 94 THR A N 1
ATOM 674 C CA . THR A 1 94 ? -7.588 2.552 -5.495 1.00 93.88 94 THR A CA 1
ATOM 675 C C . THR A 1 94 ? -9.049 2.954 -5.272 1.00 93.88 94 THR A C 1
ATOM 677 O O . THR A 1 94 ? -9.718 3.360 -6.224 1.00 93.88 94 THR A O 1
ATOM 680 N N . SER A 1 95 ? -9.577 2.814 -4.052 1.00 94.31 95 SER A N 1
ATOM 681 C CA . SER A 1 95 ? -10.978 3.127 -3.754 1.00 94.31 95 SER A CA 1
ATOM 682 C C . SER A 1 95 ? -11.268 4.629 -3.724 1.00 94.31 95 SER A C 1
ATOM 684 O O . SER A 1 95 ? -10.416 5.451 -3.384 1.00 94.31 95 SER A O 1
ATOM 686 N N . ASP A 1 96 ? -12.523 4.987 -3.986 1.00 94.12 96 ASP A N 1
ATOM 687 C CA . ASP A 1 96 ? -13.035 6.347 -3.783 1.00 94.12 96 ASP A CA 1
ATOM 688 C C . ASP A 1 96 ? -12.853 6.783 -2.323 1.00 94.12 96 ASP A C 1
ATOM 690 O O . ASP A 1 96 ? -12.408 7.896 -2.059 1.00 94.12 96 ASP A O 1
ATOM 694 N N . ALA A 1 97 ? -13.076 5.862 -1.376 1.00 95.62 97 ALA A N 1
ATOM 695 C CA . ALA A 1 97 ? -12.866 6.102 0.048 1.00 95.62 97 ALA A CA 1
ATOM 696 C C . ALA A 1 97 ? -11.418 6.502 0.365 1.00 95.62 97 ALA A C 1
ATOM 698 O O . ALA A 1 97 ? -11.199 7.397 1.175 1.00 95.62 97 ALA A O 1
ATOM 699 N N . PHE A 1 98 ? -10.422 5.895 -0.285 1.00 95.81 98 PHE A N 1
ATOM 700 C CA . PHE A 1 98 ? -9.023 6.288 -0.125 1.00 95.81 98 PHE A CA 1
ATOM 701 C C . PHE A 1 98 ? -8.774 7.718 -0.616 1.00 95.81 98 PHE A C 1
ATOM 703 O O . PHE A 1 98 ? -8.125 8.498 0.083 1.00 95.81 98 PHE A O 1
ATOM 710 N N . ARG A 1 99 ? -9.331 8.099 -1.774 1.00 93.88 99 ARG A N 1
ATOM 711 C CA . ARG A 1 99 ? -9.231 9.476 -2.292 1.00 93.88 99 ARG A CA 1
ATOM 712 C C . ARG A 1 99 ? -9.918 10.483 -1.372 1.00 93.88 99 ARG A C 1
ATOM 714 O O . ARG A 1 99 ? -9.328 11.507 -1.029 1.00 93.88 99 ARG A O 1
ATOM 721 N N . ASP A 1 100 ? -11.130 10.180 -0.928 1.00 94.50 100 ASP A N 1
ATOM 722 C CA . ASP A 1 100 ? -11.890 11.049 -0.032 1.00 94.50 100 ASP A CA 1
ATOM 723 C C . ASP A 1 100 ? -11.208 11.189 1.328 1.00 94.50 100 ASP A C 1
ATOM 725 O O . ASP A 1 100 ? -11.159 12.282 1.895 1.00 94.50 100 ASP A O 1
ATOM 729 N N . ASN A 1 101 ? -10.617 10.108 1.833 1.00 94.44 101 ASN A N 1
ATOM 730 C CA . ASN A 1 101 ? -9.815 10.131 3.045 1.00 94.44 101 ASN A CA 1
ATOM 731 C C . ASN A 1 101 ? -8.564 11.004 2.875 1.00 94.44 101 ASN A C 1
ATOM 733 O O . ASN A 1 101 ? -8.261 11.785 3.774 1.00 94.44 101 ASN A O 1
ATOM 737 N N . ALA A 1 102 ? -7.868 10.934 1.732 1.00 94.12 102 ALA A N 1
ATOM 738 C CA . ALA A 1 102 ? -6.694 11.768 1.453 1.00 94.12 102 ALA A CA 1
ATOM 739 C C . ALA A 1 102 ? -7.018 13.271 1.493 1.00 94.12 102 ALA A C 1
ATOM 741 O O . ALA A 1 102 ? -6.248 14.050 2.057 1.00 94.12 102 ALA A O 1
ATOM 742 N N . ARG A 1 103 ? -8.176 13.670 0.947 1.00 91.25 103 ARG A N 1
ATOM 743 C CA . ARG A 1 103 ? -8.655 15.067 0.929 1.00 91.25 103 ARG A CA 1
ATOM 744 C C . ARG A 1 103 ? -8.950 15.632 2.317 1.00 91.25 103 ARG A C 1
ATOM 746 O O . ARG A 1 103 ? -8.885 16.839 2.517 1.00 91.25 103 ARG A O 1
ATOM 753 N N . GLN A 1 104 ? -9.274 14.768 3.275 1.00 87.25 104 GLN A N 1
ATOM 754 C CA . GLN A 1 104 ? -9.621 15.155 4.644 1.00 87.25 104 GLN A CA 1
ATOM 755 C C . GLN A 1 104 ? -8.398 15.270 5.566 1.00 87.25 104 GLN A C 1
ATOM 757 O O . GLN A 1 104 ? -8.531 15.648 6.734 1.00 87.25 104 GLN A O 1
ATOM 762 N N . LEU A 1 105 ? -7.202 14.924 5.082 1.00 88.19 105 LEU A N 1
ATOM 763 C CA . LEU A 1 105 ? -6.010 14.920 5.918 1.00 88.19 105 LEU A CA 1
ATOM 764 C C . LEU A 1 105 ? -5.501 16.342 6.225 1.00 88.19 105 LEU A C 1
ATOM 766 O O . LEU A 1 105 ? -5.639 17.254 5.410 1.00 88.19 105 LEU A O 1
ATOM 770 N N . PRO A 1 106 ? -4.862 16.555 7.394 1.00 81.56 106 PRO A N 1
ATOM 771 C CA . PRO A 1 106 ? -4.355 17.869 7.782 1.00 81.56 106 PRO A CA 1
ATOM 772 C C . PRO A 1 106 ? -3.315 18.437 6.809 1.00 81.56 106 PRO A C 1
ATOM 774 O O . PRO A 1 106 ? -2.580 17.693 6.160 1.00 81.56 106 PRO A O 1
ATOM 777 N N . ALA A 1 107 ? -3.135 19.762 6.842 1.00 79.44 107 ALA A N 1
ATOM 778 C CA . ALA A 1 107 ? -2.206 20.499 5.978 1.00 79.44 107 ALA A CA 1
ATOM 779 C C . ALA A 1 107 ? -0.759 19.969 5.964 1.00 79.44 107 ALA A C 1
ATOM 781 O O . ALA A 1 107 ? -0.051 20.183 4.987 1.00 79.44 107 ALA A O 1
ATOM 782 N N . LYS A 1 108 ? -0.300 19.238 6.990 1.00 75.25 108 LYS A N 1
ATOM 783 C CA . LYS A 1 108 ? 1.027 18.591 6.966 1.00 75.25 108 LYS A CA 1
ATOM 784 C C . LYS A 1 108 ? 1.207 17.585 5.814 1.00 75.25 108 LYS A C 1
ATOM 786 O O . LYS A 1 108 ? 2.337 17.324 5.426 1.00 75.25 108 LYS A O 1
ATOM 791 N N . TYR A 1 109 ? 0.118 17.059 5.249 1.00 84.38 109 TYR A N 1
ATOM 792 C CA . TYR A 1 109 ? 0.125 16.188 4.067 1.00 84.38 109 TYR A CA 1
ATOM 793 C C . TYR A 1 109 ? 0.034 16.967 2.741 1.00 84.38 109 TYR A C 1
ATOM 795 O O . TYR A 1 109 ? -0.137 16.368 1.687 1.00 84.38 109 TYR A O 1
ATOM 803 N N . SER A 1 110 ? 0.186 18.295 2.760 1.00 86.25 110 SER A N 1
ATOM 804 C CA . SER A 1 110 ? 0.357 19.112 1.544 1.00 86.25 110 SER A CA 1
ATOM 805 C C . SER A 1 110 ? 1.746 18.984 0.910 1.00 86.25 110 SER A C 1
ATOM 807 O O . SER A 1 110 ? 1.949 19.465 -0.202 1.00 86.25 110 SER A O 1
ATOM 809 N N . LYS A 1 111 ? 2.701 18.351 1.608 1.00 90.50 111 LYS A N 1
ATOM 810 C CA . LYS A 1 111 ? 4.078 18.158 1.149 1.00 90.50 111 LYS A CA 1
ATOM 811 C C . LYS A 1 111 ? 4.553 16.735 1.447 1.00 90.50 111 LYS A C 1
ATOM 813 O O . LYS A 1 111 ? 5.026 16.439 2.542 1.00 90.50 111 LYS A O 1
ATOM 818 N N . ILE A 1 112 ? 4.437 15.870 0.450 1.00 91.06 112 ILE A N 1
ATOM 819 C CA . ILE A 1 112 ? 4.806 14.456 0.461 1.00 91.06 112 ILE A CA 1
ATOM 820 C C . ILE A 1 112 ? 5.857 14.228 -0.619 1.00 91.06 112 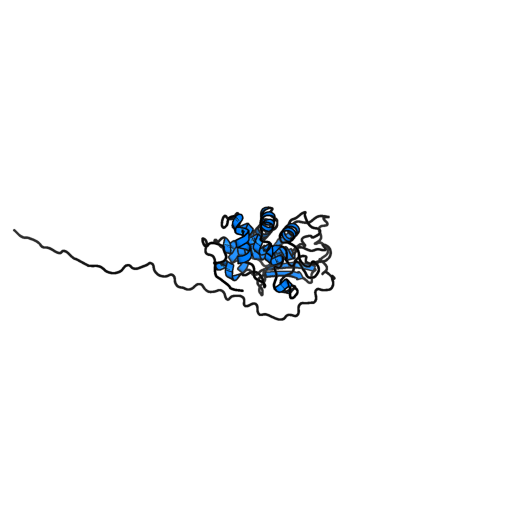ILE A C 1
ATOM 822 O O . ILE A 1 112 ? 5.672 14.635 -1.757 1.00 91.06 112 ILE A O 1
ATOM 826 N N . TRP A 1 113 ? 6.972 13.603 -0.265 1.00 91.81 113 TRP A N 1
ATOM 827 C CA . TRP A 1 113 ? 8.059 13.272 -1.176 1.00 91.81 113 TRP A CA 1
ATOM 828 C C . TRP A 1 113 ? 7.699 12.093 -2.079 1.00 91.81 113 TRP A C 1
ATOM 830 O O . TRP A 1 113 ? 7.301 11.042 -1.580 1.00 91.81 113 TRP A O 1
ATOM 840 N N . LEU A 1 114 ? 7.884 12.248 -3.390 1.00 91.75 114 LEU A N 1
ATOM 841 C CA . LEU A 1 114 ? 7.643 11.204 -4.386 1.00 91.75 114 LEU A CA 1
ATOM 842 C C . LEU A 1 114 ? 8.951 10.482 -4.719 1.00 91.75 114 LEU A C 1
ATOM 844 O O . LEU A 1 114 ? 9.142 9.339 -4.308 1.00 91.75 114 LEU A O 1
ATOM 848 N N . THR A 1 115 ? 9.845 11.169 -5.438 1.00 88.62 115 THR A N 1
ATOM 849 C CA . THR A 1 115 ? 11.199 10.728 -5.823 1.00 88.62 115 THR A CA 1
ATOM 850 C C . THR A 1 115 ? 12.102 11.935 -6.059 1.00 88.62 115 THR A C 1
ATOM 852 O O . THR A 1 115 ? 11.613 13.058 -6.191 1.00 88.62 115 THR A O 1
ATOM 855 N N . GLY A 1 116 ? 13.411 11.706 -6.228 1.00 84.94 116 GLY A N 1
ATOM 856 C CA . GLY A 1 116 ? 14.373 12.751 -6.607 1.00 84.94 116 GLY A CA 1
ATOM 857 C C . GLY A 1 116 ? 13.962 13.548 -7.846 1.00 84.94 116 GLY A C 1
ATOM 858 O O . GLY A 1 116 ? 14.152 14.760 -7.903 1.00 84.94 116 GLY A O 1
ATOM 859 N N . ALA A 1 117 ? 13.344 12.878 -8.817 1.00 85.00 117 ALA A N 1
ATOM 860 C CA . ALA A 1 117 ? 13.011 13.476 -10.099 1.00 85.00 117 ALA A CA 1
ATOM 861 C C . ALA A 1 117 ? 11.594 14.071 -10.184 1.00 85.00 117 ALA A C 1
ATOM 863 O O . ALA A 1 117 ? 11.309 14.791 -11.139 1.00 85.00 117 ALA A O 1
ATOM 864 N N . LEU A 1 118 ? 10.708 13.755 -9.233 1.00 87.88 118 LEU A N 1
ATOM 865 C CA . LEU A 1 118 ? 9.350 14.314 -9.148 1.00 87.88 118 LEU A CA 1
ATOM 866 C C . LEU A 1 118 ? 9.200 15.332 -8.008 1.00 87.88 118 LEU A C 1
ATOM 868 O O . LEU A 1 118 ? 8.298 16.161 -8.048 1.00 87.88 118 LEU A O 1
ATOM 872 N N . GLY A 1 119 ? 10.090 15.306 -7.014 1.00 90.88 119 GLY A N 1
ATOM 873 C CA . GLY A 1 119 ? 10.057 16.219 -5.879 1.00 90.88 119 GLY A CA 1
ATOM 874 C C . GLY A 1 119 ? 8.929 15.899 -4.899 1.00 90.88 119 GLY A C 1
ATOM 875 O O . GLY A 1 119 ? 8.783 14.758 -4.458 1.00 90.88 119 GLY A O 1
ATOM 876 N N . TYR A 1 120 ? 8.164 16.927 -4.527 1.00 92.25 120 TYR A N 1
ATOM 877 C CA . TYR A 1 120 ? 7.081 16.838 -3.547 1.00 92.25 120 TYR A CA 1
ATOM 878 C C . TYR A 1 120 ? 5.720 17.115 -4.183 1.00 92.25 120 TYR A C 1
ATOM 880 O O . TYR A 1 120 ? 5.623 17.927 -5.099 1.00 92.25 120 TYR A O 1
ATOM 888 N N . ASP A 1 121 ? 4.674 16.520 -3.618 1.00 93.12 121 ASP A N 1
ATOM 889 C CA . ASP A 1 121 ? 3.282 16.765 -3.990 1.00 93.12 121 ASP A CA 1
ATOM 890 C C . ASP A 1 121 ? 2.348 16.700 -2.765 1.00 93.12 121 ASP A C 1
ATOM 892 O O . ASP A 1 121 ? 2.785 16.454 -1.640 1.00 93.12 121 ASP A O 1
ATOM 896 N N . SER A 1 122 ? 1.055 16.930 -2.966 1.00 93.31 122 SER A N 1
ATOM 897 C CA . SER A 1 122 ? 0.023 16.806 -1.933 1.00 93.31 122 SER A CA 1
ATOM 898 C C . SER A 1 122 ? -0.478 15.365 -1.772 1.00 93.31 122 SER A C 1
ATOM 900 O O . SER A 1 122 ? -0.436 14.564 -2.704 1.00 93.31 122 SER A O 1
ATOM 902 N N . GLY A 1 123 ? -1.034 15.041 -0.602 1.00 92.62 123 GLY A N 1
ATOM 903 C CA . GLY A 1 123 ? -1.695 13.758 -0.345 1.00 92.62 123 GLY A CA 1
ATOM 904 C C . GLY A 1 123 ? -2.863 13.476 -1.287 1.00 92.62 123 GLY A C 1
ATOM 905 O O . GLY A 1 123 ? -3.023 12.340 -1.726 1.00 92.62 123 GLY A O 1
ATOM 906 N N . GLU A 1 124 ? -3.625 14.505 -1.669 1.00 93.00 124 GLU A N 1
ATOM 907 C CA . GLU A 1 124 ? -4.678 14.377 -2.682 1.00 93.00 124 GLU A CA 1
ATOM 908 C C . GLU A 1 124 ? -4.096 13.952 -4.033 1.00 93.00 124 GLU A C 1
ATOM 910 O O . GLU A 1 124 ? -4.590 13.015 -4.660 1.00 93.00 124 GLU A O 1
ATOM 915 N N . ARG A 1 125 ? -2.999 14.582 -4.463 1.00 92.88 125 ARG A N 1
ATOM 916 C CA . ARG A 1 125 ? -2.365 14.233 -5.733 1.00 92.88 125 ARG A CA 1
ATOM 917 C C . ARG A 1 125 ? -1.708 12.857 -5.699 1.00 92.88 125 ARG A C 1
ATOM 919 O O . ARG A 1 125 ? -1.806 12.131 -6.684 1.00 92.88 125 ARG A O 1
ATOM 926 N N . VAL A 1 126 ? -1.112 12.455 -4.575 1.00 94.19 126 VAL A N 1
ATOM 927 C CA . VAL A 1 126 ? -0.626 11.078 -4.382 1.00 94.19 126 VAL A CA 1
ATOM 928 C C . VAL A 1 126 ? -1.781 10.078 -4.514 1.00 94.19 126 VAL A C 1
ATOM 930 O O . VAL A 1 126 ? -1.635 9.079 -5.216 1.00 94.19 126 VAL A O 1
ATOM 933 N N . ALA A 1 127 ? -2.949 10.360 -3.931 1.00 94.00 127 ALA A N 1
ATOM 934 C CA . ALA A 1 127 ? -4.124 9.497 -4.062 1.00 94.00 127 ALA A CA 1
ATOM 935 C C . ALA A 1 127 ? -4.699 9.446 -5.488 1.00 94.00 127 ALA A C 1
ATOM 937 O O . ALA A 1 127 ? -5.136 8.382 -5.937 1.00 94.00 127 ALA A O 1
ATOM 938 N N . ALA A 1 128 ? -4.640 10.557 -6.223 1.00 91.56 128 ALA A N 1
ATOM 939 C CA . ALA A 1 128 ? -4.982 10.597 -7.643 1.00 91.56 128 ALA A CA 1
ATOM 940 C C . ALA A 1 128 ? -4.010 9.758 -8.494 1.00 91.56 128 ALA A C 1
ATOM 942 O O . ALA A 1 128 ? -4.447 9.009 -9.358 1.00 91.56 128 ALA A O 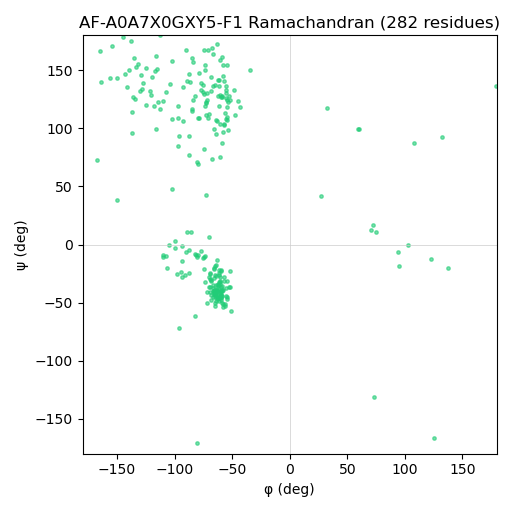1
ATOM 943 N N . ILE A 1 129 ? -2.697 9.811 -8.223 1.00 91.62 129 ILE A N 1
ATOM 944 C CA . ILE A 1 129 ? -1.685 9.009 -8.942 1.00 91.62 129 ILE A CA 1
ATOM 945 C C . ILE A 1 129 ? -1.912 7.504 -8.750 1.00 91.62 129 ILE A C 1
ATOM 947 O O . ILE A 1 129 ? -1.742 6.729 -9.689 1.00 91.62 129 ILE A O 1
ATOM 951 N N . VAL A 1 130 ? -2.281 7.087 -7.538 1.00 91.44 130 VAL A N 1
ATOM 952 C CA . VAL A 1 130 ? -2.570 5.679 -7.224 1.00 91.44 130 VAL A CA 1
ATOM 953 C C . VAL A 1 130 ? -3.859 5.201 -7.901 1.00 91.44 130 VAL A C 1
ATOM 955 O O . VAL A 1 130 ? -3.983 4.018 -8.226 1.00 91.44 130 VAL A O 1
ATOM 958 N N . SER A 1 131 ? -4.814 6.100 -8.132 1.00 85.69 131 SER A N 1
ATOM 959 C CA . SER A 1 131 ? -6.108 5.756 -8.715 1.00 85.69 131 SER A CA 1
ATOM 960 C C . SER A 1 131 ? -6.006 5.546 -10.235 1.00 85.69 131 SER A C 1
ATOM 962 O O . SER A 1 131 ? -5.435 6.381 -10.942 1.00 85.69 131 SER A O 1
ATOM 964 N N . PRO A 1 132 ? -6.578 4.457 -10.781 1.00 71.31 132 PRO A N 1
ATOM 965 C CA . PRO A 1 132 ? -6.671 4.271 -12.226 1.00 71.31 132 PRO A CA 1
ATOM 966 C C . PRO A 1 132 ? -7.404 5.447 -12.889 1.00 71.31 132 PRO A C 1
ATOM 968 O O . PRO A 1 132 ? -8.396 5.941 -12.363 1.00 71.31 132 PRO A O 1
ATOM 971 N N . GLY A 1 133 ? -6.943 5.884 -14.060 1.00 64.25 133 GLY A N 1
ATOM 972 C CA . GLY A 1 133 ? -7.610 6.914 -14.867 1.00 64.25 133 GLY A CA 1
ATOM 973 C C . GLY A 1 133 ? -7.130 8.365 -14.700 1.00 64.25 133 GLY A C 1
ATOM 974 O O . GLY A 1 133 ? -7.364 9.151 -15.613 1.00 64.25 133 GLY A O 1
ATOM 975 N N . GLU A 1 134 ? -6.419 8.735 -13.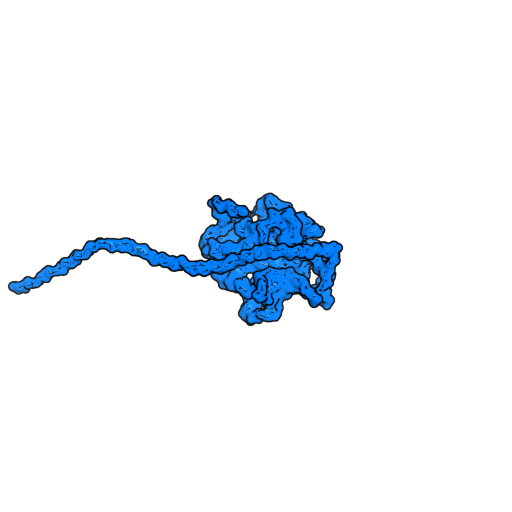625 1.00 59.97 134 GLU A N 1
ATOM 976 C CA . GLU A 1 134 ? -6.194 10.163 -13.299 1.00 59.97 134 GLU A CA 1
ATOM 977 C C . GLU A 1 134 ? -4.773 10.726 -13.542 1.00 59.97 134 GLU A C 1
ATOM 979 O O . GLU A 1 134 ? -4.575 11.945 -13.485 1.00 59.97 134 GLU A O 1
ATOM 984 N N . ALA A 1 135 ? -3.765 9.898 -13.844 1.00 62.28 135 ALA A N 1
ATOM 985 C CA . ALA A 1 135 ? -2.372 10.354 -13.978 1.00 62.28 135 ALA A CA 1
ATOM 986 C C . ALA A 1 135 ? -1.671 9.859 -15.252 1.00 62.28 135 ALA A C 1
ATOM 988 O O . ALA A 1 135 ? -1.973 8.801 -15.778 1.00 62.28 135 ALA A O 1
ATOM 989 N N . SER A 1 136 ? -0.653 10.586 -15.719 1.00 70.62 136 SER A N 1
ATOM 990 C CA . SER A 1 136 ? 0.235 10.167 -16.821 1.00 70.62 136 SER A CA 1
ATOM 991 C C . SER A 1 136 ? 1.182 9.009 -16.458 1.00 70.62 136 SER A C 1
ATOM 993 O O . SER A 1 136 ? 2.076 8.671 -17.232 1.00 70.62 136 SER A O 1
ATOM 995 N N . MET A 1 137 ? 1.017 8.431 -15.269 1.00 85.75 137 MET A N 1
ATOM 996 C CA . MET A 1 137 ? 1.821 7.344 -14.723 1.00 85.75 137 MET A CA 1
ATOM 997 C C . MET A 1 137 ? 1.055 6.028 -14.855 1.00 85.75 137 MET A C 1
ATOM 999 O O . MET A 1 137 ? -0.166 6.010 -15.007 1.00 85.75 137 MET A O 1
ATOM 1003 N N . SER A 1 138 ? 1.761 4.904 -14.840 1.00 85.94 138 SER A N 1
ATOM 1004 C CA . SER A 1 138 ? 1.142 3.592 -15.026 1.00 85.94 138 SER A CA 1
ATOM 1005 C C . SER A 1 138 ? 1.792 2.539 -14.153 1.00 85.94 138 SER A C 1
ATOM 1007 O O . SER A 1 138 ? 2.995 2.576 -13.900 1.00 85.94 138 SER A O 1
ATOM 1009 N N . TYR A 1 139 ? 0.985 1.580 -13.716 1.00 88.69 139 TYR A N 1
ATOM 1010 C CA . TYR A 1 139 ? 1.470 0.409 -13.009 1.00 88.69 139 TYR A CA 1
ATOM 1011 C C . TYR A 1 139 ? 2.285 -0.480 -13.951 1.00 88.69 139 TYR A C 1
ATOM 1013 O O . TYR A 1 139 ? 1.856 -0.799 -15.060 1.00 88.69 139 TYR A O 1
ATOM 1021 N N . VAL A 1 140 ? 3.460 -0.902 -13.493 1.00 88.81 140 VAL A N 1
ATOM 1022 C CA . VAL A 1 140 ? 4.274 -1.929 -14.145 1.00 88.81 140 VAL A CA 1
ATOM 1023 C C . VAL A 1 140 ? 3.923 -3.283 -13.541 1.00 88.81 140 VAL A C 1
ATOM 1025 O O . VAL A 1 140 ? 3.813 -3.416 -12.324 1.00 88.81 140 VAL A O 1
ATOM 1028 N N . GLU A 1 141 ? 3.760 -4.298 -14.391 1.00 90.50 141 GLU A N 1
ATOM 1029 C CA . GLU A 1 141 ? 3.453 -5.655 -13.935 1.00 90.50 141 GLU A CA 1
ATOM 1030 C C . GLU A 1 141 ? 4.495 -6.158 -12.929 1.00 90.50 141 GLU A C 1
ATOM 1032 O O . GLU A 1 141 ? 5.702 -6.109 -13.188 1.00 90.50 141 GLU A O 1
ATOM 1037 N N . ALA A 1 142 ? 4.015 -6.679 -11.798 1.00 92.88 142 ALA A N 1
ATOM 1038 C CA . ALA A 1 142 ? 4.859 -7.142 -10.708 1.00 92.88 142 ALA A CA 1
ATOM 1039 C C . ALA A 1 142 ? 4.500 -8.558 -10.245 1.00 92.88 142 ALA A C 1
ATOM 1041 O O . ALA A 1 142 ? 3.335 -8.960 -10.204 1.00 92.88 142 ALA A O 1
ATOM 1042 N N . LEU A 1 143 ? 5.528 -9.306 -9.836 1.00 95.94 143 LEU A N 1
ATOM 1043 C CA . LEU A 1 143 ? 5.390 -10.658 -9.299 1.00 95.94 143 LEU A CA 1
ATOM 1044 C C . LEU A 1 143 ? 5.693 -10.693 -7.797 1.00 95.94 143 LEU A C 1
ATOM 1046 O O . LEU A 1 143 ? 6.805 -10.364 -7.377 1.00 95.94 143 LEU A O 1
ATOM 1050 N N . VAL A 1 144 ? 4.745 -11.172 -6.994 1.00 97.69 144 VAL A N 1
ATOM 1051 C CA . VAL A 1 144 ? 4.911 -11.350 -5.547 1.00 97.69 144 VAL A CA 1
ATOM 1052 C C . VAL A 1 144 ? 5.578 -12.689 -5.250 1.00 97.69 144 VAL A C 1
ATOM 1054 O O . VAL A 1 144 ? 4.998 -13.754 -5.475 1.00 97.69 144 VAL A O 1
ATOM 1057 N N . ILE A 1 145 ? 6.784 -12.664 -4.693 1.00 97.00 145 ILE A N 1
ATOM 1058 C CA . ILE A 1 145 ? 7.567 -13.862 -4.362 1.00 97.00 145 ILE A CA 1
ATOM 1059 C C . ILE A 1 145 ? 7.976 -13.872 -2.883 1.00 97.00 145 ILE A C 1
ATOM 1061 O O . ILE A 1 145 ? 8.130 -12.811 -2.271 1.00 97.00 145 ILE A O 1
ATOM 1065 N N . PRO A 1 146 ? 8.175 -15.055 -2.274 1.00 96.38 146 PRO A N 1
ATOM 1066 C CA . PRO A 1 146 ? 8.617 -15.127 -0.890 1.00 96.38 146 PRO A CA 1
ATOM 1067 C C . PRO A 1 146 ? 10.056 -14.625 -0.746 1.00 96.38 146 PRO A C 1
ATOM 1069 O O . PRO A 1 146 ? 10.923 -14.906 -1.578 1.00 96.38 146 PRO A O 1
ATOM 1072 N N . TRP A 1 147 ? 10.334 -13.961 0.370 1.00 94.44 147 TRP A N 1
ATOM 1073 C CA . TRP A 1 147 ? 11.656 -13.473 0.733 1.00 94.44 147 TRP A CA 1
ATOM 1074 C C . TRP A 1 147 ? 12.116 -14.066 2.062 1.00 94.44 147 TRP A C 1
ATOM 1076 O O . TRP A 1 147 ? 11.371 -14.100 3.041 1.00 94.44 147 TRP A O 1
ATOM 1086 N N . ARG A 1 148 ? 13.352 -14.576 2.084 1.00 87.19 148 ARG A N 1
ATOM 1087 C CA . ARG A 1 148 ? 13.934 -15.234 3.264 1.00 87.19 148 ARG A CA 1
ATOM 1088 C C . ARG A 1 148 ? 14.747 -14.292 4.150 1.00 87.19 148 ARG A C 1
ATOM 1090 O O . ARG A 1 148 ? 14.858 -14.561 5.338 1.00 87.19 148 ARG A O 1
ATOM 1097 N N . SER A 1 149 ? 15.324 -13.234 3.582 1.00 84.19 149 SER A N 1
ATOM 1098 C CA . SER A 1 149 ? 16.333 -12.403 4.254 1.00 84.19 149 SER A CA 1
ATOM 1099 C C . SER A 1 149 ? 15.857 -11.000 4.632 1.00 84.19 149 SER A C 1
ATOM 1101 O O . SER A 1 149 ? 16.578 -10.303 5.332 1.00 84.19 149 SER A O 1
ATOM 1103 N N . GLY A 1 150 ? 14.676 -10.575 4.180 1.00 86.38 150 GLY A N 1
ATOM 1104 C CA . GLY A 1 150 ? 14.138 -9.240 4.447 1.00 86.38 150 GLY A CA 1
ATOM 1105 C C . GLY A 1 150 ? 12.651 -9.264 4.779 1.00 86.38 150 GLY A C 1
ATOM 1106 O O . GLY A 1 150 ? 12.024 -10.325 4.753 1.00 86.38 150 GLY A O 1
ATOM 1107 N N . TRP A 1 151 ? 12.107 -8.097 5.134 1.00 88.88 151 TRP A N 1
ATOM 1108 C CA . TRP A 1 151 ? 10.690 -7.925 5.466 1.00 88.88 151 TRP A CA 1
ATOM 1109 C C . TRP A 1 151 ? 9.825 -7.762 4.212 1.00 88.88 151 TRP A C 1
ATOM 1111 O O . TRP A 1 151 ? 8.963 -8.603 3.952 1.00 88.88 151 TRP A O 1
ATOM 1121 N N . ALA A 1 152 ? 10.083 -6.713 3.434 1.00 91.38 152 ALA A N 1
ATOM 1122 C CA . ALA A 1 152 ? 9.373 -6.371 2.210 1.00 91.38 152 ALA A CA 1
ATOM 1123 C C . ALA A 1 152 ? 10.286 -5.513 1.312 1.00 91.38 152 ALA A C 1
ATOM 1125 O O . ALA A 1 152 ? 11.138 -4.795 1.840 1.00 91.38 152 ALA A O 1
ATOM 1126 N N . SER A 1 153 ? 10.225 -5.699 -0.008 1.00 92.44 153 SER A N 1
ATOM 1127 C CA . SER A 1 153 ? 10.967 -4.887 -0.981 1.00 92.44 153 SER A CA 1
ATOM 1128 C C . SER A 1 153 ? 10.407 -5.066 -2.385 1.00 92.44 153 SER A C 1
ATOM 1130 O O . SER A 1 153 ? 10.159 -6.197 -2.814 1.00 92.44 153 SER A O 1
ATOM 1132 N N . THR A 1 154 ? 10.332 -3.974 -3.139 1.00 93.56 154 THR A N 1
ATOM 1133 C CA . THR A 1 154 ? 9.959 -3.979 -4.553 1.00 93.56 154 THR A CA 1
ATOM 1134 C C . THR A 1 154 ? 11.130 -3.530 -5.407 1.00 93.56 154 THR A C 1
ATOM 1136 O O . THR A 1 154 ? 11.684 -2.450 -5.215 1.00 93.56 154 THR A O 1
ATOM 1139 N N . ARG A 1 155 ? 11.549 -4.369 -6.360 1.00 90.06 155 ARG A N 1
ATOM 1140 C CA . ARG A 1 155 ? 12.718 -4.066 -7.194 1.00 90.06 155 ARG A CA 1
ATOM 1141 C C . ARG A 1 155 ? 12.631 -4.672 -8.583 1.00 90.06 155 ARG A C 1
ATOM 1143 O O . ARG A 1 155 ? 12.151 -5.792 -8.763 1.00 90.06 155 ARG A O 1
ATOM 1150 N N . MET A 1 156 ? 13.133 -3.925 -9.565 1.00 88.25 156 MET A N 1
ATOM 1151 C CA . MET A 1 156 ? 13.390 -4.442 -10.903 1.00 88.25 156 MET A CA 1
ATOM 1152 C C . MET A 1 156 ? 14.607 -5.369 -10.863 1.00 88.25 156 MET A C 1
ATOM 1154 O O . MET A 1 156 ? 15.694 -4.977 -10.434 1.00 88.25 156 MET A O 1
ATOM 1158 N N . GLU A 1 157 ? 14.428 -6.610 -11.295 1.00 86.12 1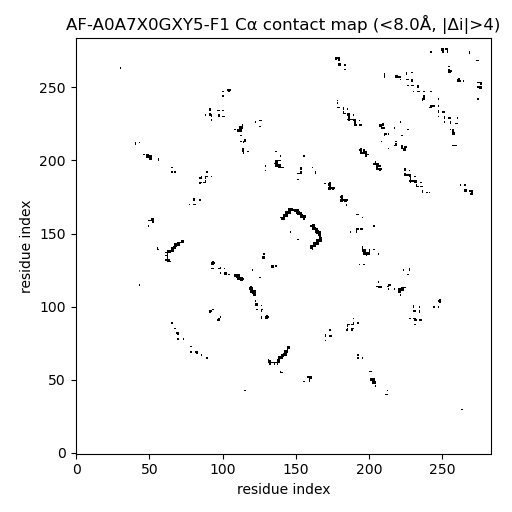57 GLU A N 1
ATOM 1159 C CA . GLU A 1 157 ? 15.500 -7.598 -11.331 1.00 86.12 157 GLU A CA 1
ATOM 1160 C C . GLU A 1 157 ? 16.259 -7.580 -12.661 1.00 86.12 157 GLU A C 1
ATOM 1162 O O . GLU A 1 157 ? 15.819 -7.005 -13.655 1.00 86.12 157 GLU A O 1
ATOM 1167 N N . ARG A 1 158 ? 17.412 -8.261 -12.693 1.00 82.19 158 ARG A N 1
ATOM 1168 C CA . ARG A 1 158 ? 18.277 -8.338 -13.886 1.00 82.19 158 ARG A CA 1
ATOM 1169 C C . ARG A 1 158 ? 17.597 -8.956 -15.110 1.00 82.19 158 ARG A C 1
ATOM 1171 O O . ARG A 1 158 ? 18.045 -8.719 -16.223 1.00 82.19 158 ARG A O 1
ATOM 1178 N N . ASP A 1 159 ? 16.548 -9.747 -14.908 1.00 81.88 159 ASP A N 1
ATOM 1179 C CA . ASP A 1 159 ? 15.747 -10.338 -15.983 1.00 81.88 159 ASP A CA 1
ATOM 1180 C C . ASP A 1 159 ? 14.631 -9.406 -16.491 1.00 81.88 159 ASP A C 1
ATOM 1182 O O . ASP A 1 159 ? 13.752 -9.851 -17.227 1.00 81.88 159 ASP A O 1
ATOM 1186 N N . GLY A 1 160 ? 14.642 -8.129 -16.090 1.00 82.31 160 GLY A N 1
ATOM 1187 C CA . GLY A 1 160 ? 13.686 -7.116 -16.539 1.00 82.31 160 GLY A CA 1
ATOM 1188 C C . GLY A 1 160 ? 12.280 -7.290 -15.963 1.00 82.31 160 GLY A C 1
ATOM 1189 O O . GLY A 1 160 ? 11.328 -6.727 -16.506 1.00 82.31 160 GLY A O 1
ATOM 1190 N N . LYS A 1 161 ? 12.128 -8.085 -14.894 1.00 87.75 161 LYS A N 1
ATOM 1191 C CA . LYS A 1 161 ? 10.853 -8.284 -14.196 1.00 87.75 161 LYS A CA 1
ATOM 1192 C C . LYS A 1 161 ? 10.855 -7.575 -12.850 1.00 87.75 161 LYS A C 1
ATOM 1194 O O . LYS A 1 161 ? 11.761 -7.774 -12.033 1.00 87.75 161 LYS A O 1
ATOM 1199 N N . LEU A 1 162 ? 9.795 -6.815 -12.595 1.00 91.00 162 LEU A N 1
ATOM 1200 C CA . LEU A 1 162 ? 9.553 -6.191 -11.304 1.00 91.00 162 LEU A CA 1
ATOM 1201 C C . LEU A 1 162 ? 9.057 -7.248 -10.311 1.00 91.00 162 LEU A C 1
ATOM 1203 O O . LEU A 1 162 ? 8.164 -8.045 -10.616 1.00 91.00 162 LEU A O 1
ATOM 1207 N N . ARG A 1 163 ? 9.658 -7.295 -9.123 1.00 94.56 163 ARG A N 1
ATOM 1208 C CA . ARG A 1 163 ? 9.286 -8.259 -8.084 1.00 94.56 163 ARG A CA 1
ATOM 1209 C C . ARG A 1 163 ? 9.010 -7.570 -6.767 1.00 94.56 163 ARG A C 1
ATOM 1211 O O . ARG A 1 163 ? 9.836 -6.788 -6.309 1.00 94.56 163 ARG A O 1
ATOM 1218 N N . ILE A 1 164 ? 7.905 -7.969 -6.147 1.00 96.94 164 ILE A N 1
ATOM 1219 C CA . ILE A 1 164 ? 7.563 -7.658 -4.764 1.00 96.94 164 ILE A CA 1
ATOM 1220 C C . ILE A 1 164 ? 7.994 -8.860 -3.916 1.00 96.94 164 ILE A C 1
ATOM 1222 O O . ILE A 1 164 ? 7.445 -9.958 -4.012 1.00 96.94 164 ILE A O 1
ATOM 1226 N N . ARG A 1 165 ? 9.040 -8.690 -3.117 1.00 96.31 165 ARG A N 1
ATOM 1227 C CA . ARG A 1 165 ? 9.619 -9.711 -2.242 1.00 96.31 165 ARG A CA 1
ATOM 1228 C C . ARG A 1 165 ? 9.069 -9.543 -0.839 1.00 96.31 165 ARG A C 1
ATOM 1230 O O . ARG A 1 165 ? 9.324 -8.521 -0.220 1.00 96.31 165 ARG A O 1
ATOM 1237 N N . LEU A 1 166 ? 8.383 -10.553 -0.307 1.00 95.25 166 LEU A N 1
ATOM 1238 C CA . LEU A 1 166 ? 7.729 -10.458 1.006 1.00 95.25 166 LEU A CA 1
ATOM 1239 C C . LEU A 1 166 ? 8.106 -11.596 1.942 1.00 95.25 166 LEU A C 1
ATOM 1241 O O . LEU A 1 166 ? 8.126 -12.769 1.555 1.00 95.25 166 LEU A O 1
ATOM 1245 N N . ARG A 1 167 ? 8.330 -11.270 3.215 1.00 94.00 167 ARG A N 1
ATOM 1246 C CA . ARG A 1 167 ? 8.502 -12.271 4.266 1.00 94.00 167 ARG A CA 1
ATOM 1247 C C . ARG A 1 167 ? 7.200 -13.031 4.480 1.00 94.00 167 ARG A C 1
ATOM 1249 O O . ARG A 1 167 ? 6.130 -12.441 4.604 1.00 94.00 167 ARG A O 1
ATOM 1256 N N . ARG A 1 168 ? 7.299 -14.356 4.621 1.00 93.25 168 ARG A N 1
ATOM 1257 C CA . ARG A 1 168 ? 6.127 -15.218 4.859 1.00 93.25 168 ARG A CA 1
ATOM 1258 C C . ARG A 1 168 ? 5.318 -14.826 6.099 1.00 93.25 168 ARG A C 1
ATOM 1260 O O . ARG A 1 168 ? 4.101 -14.950 6.071 1.00 93.25 168 ARG A O 1
ATOM 1267 N N . SER A 1 169 ? 5.968 -14.292 7.134 1.00 92.06 169 SER A N 1
ATOM 1268 C CA . SER A 1 169 ? 5.313 -13.839 8.371 1.00 92.06 169 SER A CA 1
ATOM 1269 C C . SER A 1 169 ? 4.324 -12.684 8.173 1.00 92.06 169 SER A C 1
ATOM 1271 O O . SER A 1 169 ? 3.533 -12.395 9.065 1.00 92.06 169 SER A O 1
ATOM 1273 N N . LEU A 1 170 ? 4.324 -12.014 7.014 1.00 95.00 170 LEU A N 1
ATOM 1274 C CA . LEU A 1 170 ? 3.261 -11.069 6.669 1.00 95.00 170 LEU A CA 1
ATOM 1275 C C . LEU A 1 170 ? 1.887 -11.760 6.612 1.00 95.00 170 LEU A C 1
ATOM 1277 O O . LEU A 1 170 ? 0.876 -11.162 6.972 1.00 95.00 170 LEU A O 1
ATOM 1281 N N . LEU A 1 171 ? 1.846 -13.038 6.219 1.00 96.69 171 LEU A N 1
ATOM 1282 C CA . LEU A 1 171 ? 0.606 -13.809 6.177 1.00 96.69 171 LEU A CA 1
ATOM 1283 C C . LEU A 1 171 ? 0.056 -14.112 7.572 1.00 96.69 171 LEU A C 1
ATOM 1285 O O . LEU A 1 171 ? -1.155 -14.260 7.714 1.00 96.69 171 LEU A O 1
ATOM 1289 N N . ASP A 1 172 ? 0.898 -14.137 8.605 1.00 95.00 172 ASP A N 1
ATOM 1290 C CA . ASP A 1 172 ? 0.430 -14.274 9.988 1.00 95.00 172 ASP A CA 1
ATOM 1291 C C . ASP A 1 172 ? -0.366 -13.031 10.408 1.00 95.00 172 ASP A C 1
ATOM 1293 O O . ASP A 1 172 ? -1.413 -13.148 11.044 1.00 95.00 172 ASP A O 1
ATOM 1297 N N . ARG A 1 173 ? 0.060 -11.839 9.956 1.00 95.19 173 ARG A N 1
ATOM 1298 C CA . ARG A 1 173 ? -0.715 -10.604 10.138 1.00 95.19 173 ARG A CA 1
ATOM 1299 C C . ARG A 1 173 ? -2.040 -10.663 9.389 1.00 95.19 173 ARG A C 1
ATOM 1301 O O . ARG A 1 173 ? -3.085 -10.399 9.973 1.00 95.19 173 ARG A O 1
ATOM 1308 N N . TRP A 1 174 ? -2.007 -11.061 8.119 1.00 97.69 174 TRP A N 1
ATOM 1309 C CA . TRP A 1 174 ? -3.202 -11.151 7.274 1.00 97.69 174 TRP A CA 1
ATOM 1310 C C . TRP A 1 174 ? -4.263 -12.121 7.815 1.00 97.69 174 TRP A C 1
ATOM 1312 O O . TRP A 1 174 ? -5.465 -11.865 7.720 1.00 97.69 174 TRP A O 1
ATOM 1322 N N . ARG A 1 175 ? -3.817 -13.232 8.407 1.00 97.00 175 ARG A N 1
ATOM 1323 C CA . ARG A 1 175 ? -4.679 -14.258 9.009 1.00 97.00 175 ARG A CA 1
ATOM 1324 C C . ARG A 1 175 ? -5.180 -13.892 10.403 1.00 97.00 175 ARG A C 1
ATOM 1326 O O . ARG A 1 175 ? -6.022 -14.611 10.936 1.00 97.00 175 ARG A O 1
ATOM 1333 N N . SER A 1 176 ? -4.666 -12.821 11.003 1.00 95.19 176 SER A N 1
ATOM 1334 C CA . SER A 1 176 ? -5.066 -12.409 12.343 1.00 95.19 176 SER A CA 1
ATOM 1335 C C . SER A 1 176 ? -6.552 -12.057 12.403 1.00 95.19 176 SER A C 1
ATOM 1337 O O . SER A 1 176 ? -7.097 -11.424 11.497 1.00 95.19 176 SER A O 1
ATOM 1339 N N . ALA A 1 177 ? -7.194 -12.437 13.508 1.00 94.06 177 ALA A N 1
ATOM 1340 C CA . ALA A 1 177 ? -8.555 -12.014 13.829 1.00 94.06 177 ALA A CA 1
ATOM 1341 C C . ALA A 1 177 ? -8.614 -10.551 14.304 1.00 94.06 177 ALA A C 1
ATOM 1343 O O . ALA A 1 177 ? -9.669 -9.929 14.234 1.00 94.06 177 ALA A O 1
ATOM 1344 N N . ASN A 1 178 ? -7.492 -9.988 14.771 1.00 93.06 178 ASN A N 1
ATOM 1345 C CA . ASN A 1 178 ? -7.434 -8.584 15.162 1.00 93.06 178 ASN A CA 1
ATOM 1346 C C . ASN A 1 178 ? -7.437 -7.700 13.894 1.00 93.06 178 ASN A C 1
ATOM 1348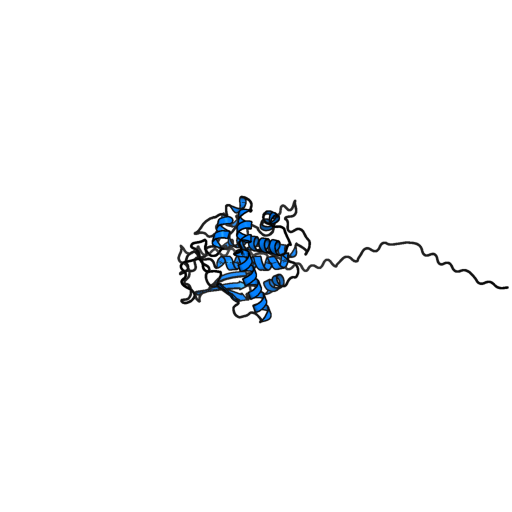 O O . ASN A 1 178 ? -6.497 -7.798 13.094 1.00 93.06 178 ASN A O 1
ATOM 1352 N N . PRO A 1 179 ? -8.440 -6.815 13.715 1.00 93.38 179 PRO A N 1
ATOM 1353 C CA . PRO A 1 179 ? -8.568 -5.991 12.514 1.00 93.38 179 PRO A CA 1
ATOM 1354 C C . PRO A 1 179 ? -7.373 -5.054 12.301 1.00 93.38 179 PRO A C 1
ATOM 1356 O O . PRO A 1 179 ? -6.985 -4.827 11.159 1.00 93.38 179 PRO A O 1
ATOM 1359 N N . VAL A 1 180 ? -6.733 -4.572 13.373 1.00 93.62 180 VAL A N 1
ATOM 1360 C CA . VAL A 1 180 ? -5.543 -3.708 13.290 1.00 93.62 180 VAL A CA 1
ATOM 1361 C C . VAL A 1 180 ? -4.344 -4.478 12.750 1.00 93.62 180 VAL A C 1
ATOM 1363 O O . VAL A 1 180 ? -3.696 -4.047 11.796 1.00 93.62 180 VAL A O 1
ATOM 1366 N N . VAL A 1 181 ? -4.091 -5.669 13.295 1.00 94.25 181 VAL A N 1
ATOM 1367 C CA . VAL A 1 181 ? -3.006 -6.544 12.828 1.00 94.25 181 VAL A CA 1
ATOM 1368 C C . VAL A 1 181 ? -3.223 -6.931 11.362 1.00 94.25 181 VAL A C 1
ATOM 1370 O O . VAL A 1 181 ? -2.280 -6.898 10.569 1.00 94.25 181 VAL A O 1
ATOM 1373 N N . LYS A 1 182 ? -4.465 -7.247 10.979 1.00 95.94 182 LYS A N 1
ATOM 1374 C CA . LYS A 1 182 ? -4.820 -7.575 9.596 1.00 95.94 182 LYS A CA 1
ATOM 1375 C C . LYS A 1 182 ? -4.636 -6.389 8.647 1.00 95.94 182 LYS A C 1
ATOM 1377 O O . LYS A 1 182 ? -4.047 -6.559 7.580 1.00 95.94 182 LYS A O 1
ATOM 1382 N N . ALA A 1 183 ? -5.057 -5.188 9.043 1.00 96.69 183 ALA A N 1
ATOM 1383 C CA . ALA A 1 183 ? -4.868 -3.964 8.262 1.00 96.69 183 ALA A CA 1
ATOM 1384 C C . ALA A 1 183 ? -3.383 -3.574 8.123 1.00 96.69 183 ALA A C 1
ATOM 1386 O O . ALA A 1 183 ? -2.972 -3.045 7.094 1.00 96.69 183 ALA A O 1
ATOM 1387 N N . CYS A 1 184 ? -2.529 -3.930 9.084 1.00 95.38 184 CYS A N 1
ATOM 1388 C CA . CYS A 1 184 ? -1.080 -3.803 8.923 1.00 95.38 184 CYS A CA 1
ATOM 1389 C C . CYS A 1 184 ? -0.492 -4.683 7.810 1.00 95.38 184 CYS A C 1
ATOM 1391 O O . CYS A 1 184 ? 0.554 -4.340 7.258 1.00 95.38 184 CYS A O 1
ATOM 1393 N N . ALA A 1 185 ? -1.122 -5.813 7.467 1.00 97.19 185 ALA A N 1
ATOM 1394 C CA . ALA A 1 185 ? -0.707 -6.573 6.290 1.00 97.19 185 ALA A CA 1
ATOM 1395 C C . ALA A 1 185 ? -1.041 -5.811 4.998 1.00 97.19 185 ALA A C 1
ATOM 1397 O O . ALA A 1 185 ? -0.218 -5.764 4.083 1.00 97.19 185 ALA A O 1
ATOM 1398 N N . ILE A 1 186 ? -2.221 -5.177 4.962 1.00 98.19 186 ILE A N 1
ATOM 1399 C CA . ILE A 1 186 ? -2.661 -4.309 3.862 1.00 98.19 186 ILE A CA 1
ATOM 1400 C C . ILE A 1 186 ? -1.698 -3.134 3.691 1.00 98.19 186 ILE A C 1
ATOM 1402 O O . ILE A 1 186 ? -1.290 -2.880 2.567 1.00 98.19 186 ILE A O 1
ATOM 1406 N N . ASN A 1 187 ? -1.274 -2.485 4.783 1.00 97.12 187 ASN A N 1
ATOM 1407 C CA . ASN A 1 187 ? -0.286 -1.401 4.746 1.00 97.12 187 ASN A CA 1
ATOM 1408 C C . ASN A 1 187 ? 0.971 -1.799 3.971 1.00 97.12 187 ASN A C 1
ATOM 1410 O O . ASN A 1 187 ? 1.313 -1.169 2.976 1.00 97.12 187 ASN A O 1
ATOM 1414 N N . THR A 1 188 ? 1.621 -2.885 4.409 1.00 95.94 188 THR A N 1
ATOM 1415 C CA . THR A 1 188 ? 2.856 -3.365 3.782 1.00 95.94 188 THR A CA 1
ATOM 1416 C C . THR A 1 188 ? 2.620 -3.688 2.311 1.00 95.94 188 THR A C 1
ATOM 1418 O O . THR A 1 188 ? 3.414 -3.292 1.471 1.00 95.94 188 THR A O 1
ATOM 1421 N N . MET A 1 189 ? 1.524 -4.368 1.969 1.00 98.06 189 MET A N 1
ATOM 1422 C CA . MET A 1 189 ? 1.253 -4.702 0.572 1.00 98.06 189 MET A CA 1
ATOM 1423 C C . MET A 1 189 ? 0.963 -3.459 -0.285 1.00 98.06 189 MET A C 1
ATOM 1425 O O . MET A 1 189 ? 1.521 -3.340 -1.368 1.00 98.06 189 MET A O 1
ATOM 1429 N N . ALA A 1 190 ? 0.136 -2.523 0.183 1.00 97.75 190 ALA A N 1
ATOM 1430 C CA . ALA A 1 190 ? -0.185 -1.296 -0.547 1.00 97.75 190 ALA A CA 1
ATOM 1431 C C . ALA A 1 190 ? 1.057 -0.414 -0.751 1.00 97.75 190 ALA A C 1
ATOM 1433 O O . ALA A 1 190 ? 1.257 0.122 -1.839 1.00 97.75 190 ALA A O 1
ATOM 1434 N N . HIS A 1 191 ? 1.925 -0.333 0.261 1.00 96.31 191 HIS A N 1
ATOM 1435 C CA . HIS A 1 191 ? 3.232 0.311 0.167 1.00 96.31 191 HIS A CA 1
ATOM 1436 C C . HIS A 1 191 ? 4.077 -0.296 -0.965 1.00 96.31 191 HIS A C 1
ATOM 1438 O O . HIS A 1 191 ? 4.507 0.421 -1.865 1.00 96.31 191 HIS A O 1
ATOM 1444 N N . GLU A 1 192 ? 4.243 -1.620 -0.989 1.00 96.62 192 GLU A N 1
ATOM 1445 C CA . GLU A 1 192 ? 5.032 -2.288 -2.030 1.00 96.62 192 GLU A CA 1
ATOM 1446 C C . GLU A 1 192 ? 4.411 -2.159 -3.429 1.00 96.62 192 GLU A C 1
ATOM 1448 O O . GLU A 1 192 ? 5.110 -1.912 -4.410 1.00 96.62 192 GLU A O 1
ATOM 1453 N N . ILE A 1 193 ? 3.083 -2.264 -3.538 1.00 96.88 193 ILE A N 1
ATOM 1454 C CA . ILE A 1 193 ? 2.375 -2.060 -4.808 1.00 96.88 193 ILE A CA 1
ATOM 1455 C C . ILE A 1 193 ? 2.569 -0.625 -5.309 1.00 96.88 193 ILE A C 1
ATOM 1457 O O . ILE A 1 193 ? 2.719 -0.418 -6.512 1.00 96.88 193 ILE A O 1
ATOM 1461 N N . SER A 1 194 ? 2.639 0.367 -4.419 1.00 95.62 194 SER A N 1
ATOM 1462 C CA . SER A 1 194 ? 2.849 1.765 -4.809 1.00 95.62 194 SER A CA 1
ATOM 1463 C C . SER A 1 194 ? 4.180 1.985 -5.549 1.00 95.62 194 SER A C 1
ATOM 1465 O O . SER A 1 194 ? 4.239 2.792 -6.476 1.00 95.62 194 SER A O 1
ATOM 1467 N N . HIS A 1 195 ? 5.223 1.204 -5.240 1.00 94.44 195 HIS A N 1
ATOM 1468 C CA . HIS A 1 195 ? 6.497 1.260 -5.964 1.00 94.44 195 HIS A CA 1
ATOM 1469 C C . HIS A 1 195 ? 6.386 0.799 -7.420 1.00 94.44 195 HIS A C 1
ATOM 1471 O O . HIS A 1 195 ? 7.224 1.152 -8.243 1.00 94.44 195 HIS A O 1
ATOM 1477 N N . THR A 1 196 ? 5.345 0.045 -7.772 1.00 93.25 196 THR A N 1
ATOM 1478 C CA . THR A 1 196 ? 5.145 -0.431 -9.146 1.00 93.25 196 THR A CA 1
ATOM 1479 C C . THR A 1 196 ? 4.645 0.654 -10.099 1.00 93.25 196 THR A C 1
ATOM 1481 O O . THR A 1 196 ? 4.687 0.461 -11.315 1.00 93.25 196 THR A O 1
ATOM 1484 N N . ILE A 1 197 ? 4.220 1.810 -9.582 1.00 91.88 197 ILE A N 1
ATOM 1485 C CA . ILE A 1 197 ? 3.816 2.950 -10.402 1.00 91.88 197 ILE A CA 1
ATOM 1486 C C . ILE A 1 197 ? 5.066 3.565 -11.027 1.00 91.88 197 ILE A C 1
ATOM 1488 O O . ILE A 1 197 ? 6.006 3.963 -10.334 1.00 91.88 197 ILE A O 1
ATOM 1492 N N . SER A 1 198 ? 5.066 3.674 -12.351 1.00 89.00 198 SER A N 1
ATOM 1493 C CA . SER A 1 198 ? 6.151 4.258 -13.120 1.00 89.00 198 SER A CA 1
ATOM 1494 C C . SER A 1 198 ? 5.693 5.467 -13.924 1.00 89.00 198 SER A C 1
ATOM 1496 O O . SER A 1 198 ? 4.588 5.505 -14.465 1.00 89.00 198 SER A O 1
ATOM 1498 N N . ARG A 1 199 ? 6.581 6.458 -14.029 1.00 87.00 199 ARG A N 1
ATOM 1499 C CA . ARG A 1 199 ? 6.399 7.628 -14.899 1.00 87.00 199 ARG A CA 1
ATOM 1500 C C . ARG A 1 199 ? 6.756 7.372 -16.365 1.00 87.00 199 ARG A C 1
ATOM 1502 O O . ARG A 1 199 ? 6.506 8.237 -17.194 1.00 87.00 199 ARG A O 1
ATOM 1509 N N . ASP A 1 200 ? 7.355 6.223 -16.676 1.00 81.75 200 ASP A N 1
ATOM 1510 C CA . ASP A 1 200 ? 7.645 5.796 -18.044 1.00 81.75 200 ASP A CA 1
ATOM 1511 C C . ASP A 1 200 ? 7.292 4.302 -18.185 1.00 81.75 200 ASP A C 1
ATOM 1513 O O . ASP A 1 200 ? 7.918 3.449 -17.564 1.00 81.75 200 ASP A O 1
ATOM 1517 N N . PRO A 1 201 ? 6.283 3.932 -18.984 1.00 63.81 201 PRO A N 1
ATOM 1518 C CA . PRO A 1 201 ? 5.887 2.534 -19.135 1.00 63.81 201 PRO A CA 1
ATOM 1519 C C . PRO A 1 201 ? 6.875 1.702 -19.976 1.00 63.81 201 PRO A C 1
ATOM 1521 O O . PRO A 1 201 ? 6.746 0.480 -20.030 1.00 63.81 201 PRO A O 1
ATOM 1524 N N . HIS A 1 202 ? 7.854 2.323 -20.645 1.00 73.25 202 HIS A N 1
ATOM 1525 C CA . HIS A 1 202 ? 8.876 1.638 -21.446 1.00 73.25 202 HIS A CA 1
ATOM 1526 C C . HIS A 1 202 ? 10.171 1.375 -20.677 1.00 73.25 202 HIS A C 1
ATOM 1528 O O . HIS A 1 202 ? 10.933 0.467 -21.024 1.00 73.25 202 HIS A O 1
ATOM 1534 N N . ARG A 1 203 ? 10.427 2.162 -19.633 1.00 79.69 203 ARG A N 1
ATOM 1535 C CA . ARG A 1 203 ? 11.583 2.033 -18.747 1.00 79.69 203 ARG A CA 1
ATOM 1536 C C . ARG A 1 203 ? 11.103 2.183 -17.328 1.00 79.69 203 ARG A C 1
ATOM 1538 O O . ARG A 1 203 ? 10.521 3.204 -17.002 1.00 79.69 203 ARG A O 1
ATOM 1545 N N . TYR A 1 204 ? 11.419 1.234 -16.458 1.00 85.31 204 TYR A N 1
ATOM 1546 C CA . TYR A 1 204 ? 11.006 1.357 -15.069 1.00 85.31 204 TYR A CA 1
ATOM 1547 C C . TYR A 1 204 ? 11.721 2.537 -14.400 1.00 85.31 204 TYR A C 1
ATOM 1549 O O . TYR A 1 204 ? 12.891 2.459 -14.013 1.00 85.31 204 TYR A O 1
ATOM 1557 N N . LEU A 1 205 ? 10.983 3.642 -14.316 1.00 87.50 205 LEU A N 1
ATOM 1558 C CA . LEU A 1 205 ? 11.300 4.869 -13.609 1.00 87.50 205 LEU A CA 1
ATOM 1559 C C . LEU A 1 205 ? 10.255 5.021 -12.499 1.00 87.50 205 LEU A C 1
ATOM 1561 O O . LEU A 1 205 ? 9.129 5.425 -12.811 1.00 87.50 205 LEU A O 1
ATOM 1565 N N . PRO A 1 206 ? 10.562 4.657 -11.245 1.00 88.19 206 PRO A N 1
ATOM 1566 C CA . PRO A 1 206 ? 9.565 4.652 -10.181 1.00 88.19 206 PRO A CA 1
ATOM 1567 C C . PRO A 1 206 ? 8.997 6.057 -9.954 1.00 88.19 206 PRO A C 1
ATOM 1569 O O . PRO A 1 206 ? 9.716 7.056 -10.034 1.00 88.19 206 PRO A O 1
ATOM 1572 N N . ALA A 1 207 ? 7.694 6.129 -9.690 1.00 90.44 207 ALA A N 1
ATOM 1573 C CA . ALA A 1 207 ? 7.007 7.355 -9.300 1.00 90.44 207 ALA A CA 1
ATOM 1574 C C . ALA A 1 207 ? 7.054 7.593 -7.788 1.00 90.44 207 ALA A C 1
ATOM 1576 O O . ALA A 1 207 ? 6.971 8.742 -7.367 1.00 90.44 207 ALA A O 1
ATOM 1577 N N . PHE A 1 208 ? 7.223 6.531 -6.994 1.00 91.50 208 PHE A N 1
ATOM 1578 C CA . PHE A 1 208 ? 7.369 6.586 -5.541 1.00 91.50 208 PHE A CA 1
ATOM 1579 C C . PHE A 1 208 ? 8.592 5.779 -5.101 1.00 91.50 208 PHE A C 1
ATOM 1581 O O . PHE A 1 208 ? 8.765 4.629 -5.512 1.00 91.50 208 PHE A O 1
ATOM 1588 N N . THR A 1 209 ? 9.430 6.367 -4.251 1.00 85.88 209 THR A N 1
ATOM 1589 C CA . THR A 1 209 ? 10.619 5.725 -3.667 1.00 85.88 209 THR A CA 1
ATOM 1590 C C . THR A 1 209 ? 10.502 5.588 -2.158 1.00 85.88 209 THR A C 1
ATOM 1592 O O . THR A 1 209 ? 9.705 6.279 -1.529 1.00 85.88 209 THR A O 1
ATOM 1595 N N . ASP A 1 210 ? 11.329 4.721 -1.582 1.00 83.62 210 ASP A N 1
ATOM 1596 C CA . ASP A 1 210 ? 11.480 4.591 -0.138 1.00 83.62 210 ASP A CA 1
ATOM 1597 C C . ASP A 1 210 ? 12.286 5.746 0.476 1.00 83.62 210 ASP A C 1
ATOM 1599 O O . ASP A 1 210 ? 12.994 6.492 -0.205 1.00 83.62 210 ASP A O 1
ATOM 1603 N N . THR A 1 211 ? 12.250 5.849 1.806 1.00 68.69 211 THR A N 1
ATOM 1604 C CA . THR A 1 211 ? 13.043 6.819 2.581 1.00 68.69 211 THR A CA 1
ATOM 1605 C C . THR A 1 211 ? 14.556 6.633 2.386 1.00 68.69 211 THR A C 1
ATOM 1607 O O . THR A 1 211 ? 15.315 7.596 2.485 1.00 68.69 211 THR A O 1
ATOM 1610 N N . GLY A 1 212 ? 15.015 5.411 2.086 1.00 64.19 212 GLY A N 1
ATOM 1611 C CA . GLY A 1 212 ? 16.430 5.125 1.808 1.00 64.19 212 GLY A CA 1
ATOM 1612 C C . GLY A 1 212 ? 16.968 5.863 0.577 1.00 64.19 212 GLY A C 1
ATOM 1613 O O . GLY A 1 212 ? 18.109 6.330 0.588 1.00 64.19 212 GLY A O 1
ATOM 1614 N N . ASP A 1 213 ? 16.107 6.056 -0.422 1.00 67.19 213 ASP A N 1
ATOM 1615 C CA . ASP A 1 213 ? 16.419 6.720 -1.692 1.00 67.19 213 ASP A CA 1
ATOM 1616 C C . ASP A 1 213 ? 16.083 8.224 -1.662 1.00 67.19 213 ASP A C 1
ATOM 1618 O O . ASP A 1 213 ? 16.297 8.955 -2.630 1.00 67.19 213 ASP A O 1
ATOM 1622 N N . ALA A 1 214 ? 15.542 8.706 -0.541 1.00 68.75 214 ALA A N 1
ATOM 1623 C CA . ALA A 1 214 ? 15.196 10.101 -0.336 1.00 68.75 214 ALA A CA 1
ATOM 1624 C C . ALA A 1 214 ? 16.436 10.951 -0.002 1.00 68.75 214 ALA A C 1
ATOM 1626 O O . ALA A 1 214 ? 17.367 10.501 0.680 1.00 68.75 214 ALA A O 1
ATOM 1627 N N . ASN A 1 215 ? 16.423 12.216 -0.435 1.00 69.56 215 ASN A N 1
ATOM 1628 C CA . ASN A 1 215 ? 17.416 13.207 -0.012 1.00 69.56 215 ASN A CA 1
ATOM 1629 C C . ASN A 1 215 ? 17.263 13.553 1.488 1.00 69.56 215 ASN A C 1
ATOM 1631 O O . ASN A 1 215 ? 16.285 13.169 2.132 1.00 69.56 215 ASN A O 1
ATOM 1635 N N . ALA A 1 216 ? 18.235 14.272 2.059 1.00 71.44 216 ALA A N 1
ATOM 1636 C CA . ALA A 1 216 ? 18.269 14.566 3.497 1.00 71.44 216 ALA A CA 1
ATOM 1637 C C . ALA A 1 216 ? 16.994 15.259 4.018 1.00 71.44 216 ALA A C 1
ATOM 1639 O O . ALA A 1 216 ? 16.520 14.923 5.103 1.00 71.44 216 ALA A O 1
ATOM 1640 N N . ASP A 1 217 ? 16.405 16.161 3.230 1.00 68.50 217 ASP A N 1
ATOM 1641 C CA . ASP A 1 217 ? 15.183 16.881 3.601 1.00 68.50 217 ASP A CA 1
ATOM 1642 C C . ASP A 1 217 ? 13.952 15.969 3.573 1.00 68.50 217 ASP A C 1
ATOM 1644 O O . ASP A 1 217 ? 13.107 16.008 4.468 1.00 68.50 217 ASP A O 1
ATOM 1648 N N . ALA A 1 218 ? 13.854 15.106 2.564 1.00 72.12 218 ALA A N 1
ATOM 1649 C CA . ALA A 1 218 ? 12.765 14.152 2.416 1.00 72.12 218 ALA A CA 1
ATOM 1650 C C . ALA A 1 218 ? 12.808 13.027 3.459 1.00 72.12 218 ALA A C 1
ATOM 1652 O O . ALA A 1 218 ? 11.750 12.555 3.866 1.00 72.12 218 ALA A O 1
ATOM 1653 N N . ARG A 1 219 ? 13.988 12.662 3.977 1.00 73.00 219 ARG A N 1
ATOM 1654 C CA . ARG A 1 219 ? 14.124 11.681 5.074 1.00 73.00 219 ARG A CA 1
ATOM 1655 C C . ARG A 1 219 ? 13.431 12.106 6.370 1.00 73.00 219 ARG A C 1
ATOM 1657 O O . ARG A 1 219 ? 13.069 11.246 7.166 1.00 73.00 219 ARG A O 1
ATOM 1664 N N . ASN A 1 220 ? 13.234 13.411 6.564 1.00 75.12 220 ASN A N 1
ATOM 1665 C CA . ASN A 1 220 ? 12.561 13.983 7.733 1.00 75.12 220 ASN A CA 1
ATOM 1666 C C . ASN A 1 220 ? 11.087 14.356 7.464 1.00 75.12 220 ASN A C 1
ATOM 1668 O O . ASN A 1 220 ? 10.394 14.816 8.372 1.00 75.12 220 ASN A O 1
ATOM 1672 N N . GLY A 1 221 ? 10.606 14.196 6.226 1.00 79.69 221 GLY A N 1
ATOM 1673 C CA . GLY A 1 221 ? 9.240 14.513 5.796 1.00 79.69 221 GLY A CA 1
ATOM 1674 C C . GLY A 1 221 ? 8.450 13.261 5.421 1.00 79.69 221 GLY A C 1
ATOM 1675 O O . GLY A 1 221 ? 8.983 12.166 5.512 1.00 79.69 221 GLY A O 1
ATOM 1676 N N . VAL A 1 222 ? 7.184 13.418 5.012 1.00 87.00 222 VAL A N 1
ATOM 1677 C CA . VAL A 1 222 ? 6.317 12.304 4.577 1.00 87.00 222 VAL A CA 1
ATOM 1678 C C . VAL A 1 222 ? 6.764 11.779 3.217 1.00 87.00 222 VAL A C 1
ATOM 1680 O O . VAL A 1 222 ? 6.910 12.566 2.289 1.00 87.00 222 VAL A O 1
ATOM 1683 N N . VAL A 1 223 ? 6.934 10.465 3.081 1.00 90.06 223 VAL A N 1
ATOM 1684 C CA . VAL A 1 223 ? 7.268 9.791 1.815 1.00 90.06 223 VAL A CA 1
ATOM 1685 C C . VAL A 1 223 ? 6.029 9.098 1.240 1.00 90.06 223 VAL A C 1
ATOM 1687 O O . VAL A 1 223 ? 5.258 8.481 1.978 1.00 90.06 223 VAL A O 1
ATOM 1690 N N . ALA A 1 224 ? 5.831 9.203 -0.076 1.00 92.88 224 ALA A N 1
ATOM 1691 C CA . ALA A 1 224 ? 4.608 8.798 -0.763 1.00 92.88 224 ALA A CA 1
ATOM 1692 C C . ALA A 1 224 ? 4.275 7.312 -0.590 1.00 92.88 224 ALA A C 1
ATOM 1694 O O . ALA A 1 224 ? 3.128 6.992 -0.295 1.00 92.88 224 ALA A O 1
ATOM 1695 N N . SER A 1 225 ? 5.250 6.404 -0.697 1.00 93.81 225 SER A N 1
ATOM 1696 C CA . SER A 1 225 ? 4.982 4.965 -0.552 1.00 93.81 225 SER A CA 1
ATOM 1697 C C . SER A 1 225 ? 4.473 4.600 0.846 1.00 93.81 225 SER A C 1
ATOM 1699 O O . SER A 1 225 ? 3.538 3.812 0.989 1.00 93.81 225 SER A O 1
ATOM 1701 N N . TYR A 1 226 ? 5.036 5.201 1.900 1.00 92.38 226 TYR A N 1
ATOM 1702 C CA . TYR A 1 226 ? 4.553 5.025 3.276 1.00 92.38 226 TYR A CA 1
ATOM 1703 C C . TYR A 1 226 ? 3.182 5.657 3.480 1.00 92.38 226 TYR A C 1
ATOM 1705 O O . TYR A 1 226 ? 2.298 5.014 4.034 1.00 92.38 226 TYR A O 1
ATOM 1713 N N . PHE A 1 227 ? 2.972 6.869 2.960 1.00 93.81 227 PHE A N 1
ATOM 1714 C CA . PHE A 1 227 ? 1.664 7.518 2.988 1.00 93.81 227 PHE A CA 1
ATOM 1715 C C . PHE A 1 227 ? 0.569 6.639 2.372 1.00 93.81 227 PHE A C 1
ATOM 1717 O O . PHE A 1 227 ? -0.499 6.489 2.963 1.00 93.81 227 PHE A O 1
ATOM 1724 N N . VAL A 1 228 ? 0.842 6.022 1.217 1.00 95.81 228 VAL A N 1
ATOM 1725 C CA . VAL A 1 228 ? -0.100 5.116 0.549 1.00 95.81 228 VAL A CA 1
ATOM 1726 C C . VAL A 1 228 ? -0.412 3.902 1.424 1.00 95.81 228 VAL A C 1
ATOM 1728 O O . VAL A 1 228 ? -1.583 3.569 1.604 1.00 95.81 228 VAL A O 1
ATOM 1731 N N . GLY A 1 229 ? 0.605 3.273 2.020 1.00 95.81 229 GLY A N 1
ATOM 1732 C CA . GLY A 1 229 ? 0.410 2.164 2.958 1.00 95.81 229 GLY A CA 1
ATOM 1733 C C . GLY A 1 229 ? -0.431 2.553 4.179 1.00 95.81 229 GLY A C 1
ATOM 1734 O O . GLY A 1 229 ? -1.391 1.858 4.526 1.00 95.81 229 GLY A O 1
ATOM 1735 N N . ASP A 1 230 ? -0.108 3.680 4.812 1.00 94.75 230 ASP A N 1
ATOM 1736 C CA . ASP A 1 230 ? -0.771 4.163 6.028 1.00 94.75 230 ASP A CA 1
ATOM 1737 C C . ASP A 1 230 ? -2.231 4.540 5.771 1.00 94.75 230 ASP A C 1
ATOM 1739 O O . ASP A 1 230 ? -3.122 4.179 6.545 1.00 94.75 230 ASP A O 1
ATOM 1743 N N . LEU A 1 231 ? -2.502 5.211 4.653 1.00 95.81 231 LEU A N 1
ATOM 1744 C CA . LEU A 1 231 ? -3.857 5.584 4.276 1.00 95.81 231 LEU A CA 1
ATOM 1745 C C . LEU A 1 231 ? -4.697 4.364 3.867 1.00 95.81 231 LEU A C 1
ATOM 1747 O O . LEU A 1 231 ? -5.873 4.291 4.229 1.00 95.81 231 LEU A O 1
ATOM 1751 N N . ALA A 1 232 ? -4.106 3.371 3.193 1.00 97.62 232 ALA A N 1
ATOM 1752 C CA . ALA A 1 232 ? -4.789 2.123 2.846 1.00 97.62 232 ALA A CA 1
ATOM 1753 C C . ALA A 1 232 ? -5.144 1.311 4.100 1.00 97.62 232 ALA A C 1
ATOM 1755 O O . ALA A 1 232 ? -6.251 0.784 4.206 1.00 97.62 232 ALA A O 1
ATOM 1756 N N . LEU A 1 233 ? -4.247 1.271 5.093 1.00 96.81 233 LEU A N 1
ATOM 1757 C CA . LEU A 1 233 ? -4.527 0.693 6.410 1.00 96.81 233 LEU A CA 1
ATOM 1758 C C . LEU A 1 233 ? -5.721 1.382 7.064 1.00 96.81 233 LEU A C 1
ATOM 1760 O O . LEU A 1 233 ? -6.669 0.709 7.465 1.00 96.81 233 LEU A O 1
ATOM 1764 N N . CYS A 1 234 ? -5.690 2.711 7.182 1.00 95.75 234 CYS A N 1
ATOM 1765 C CA . CYS A 1 234 ? -6.762 3.445 7.849 1.00 95.75 234 CYS A CA 1
ATOM 1766 C C . CYS A 1 234 ? -8.096 3.305 7.101 1.00 95.75 234 CYS A C 1
ATOM 1768 O O . CYS A 1 234 ? -9.136 3.163 7.739 1.00 95.75 234 CYS A O 1
ATOM 1770 N N . THR A 1 235 ? -8.069 3.234 5.768 1.00 97.19 235 THR A N 1
ATOM 1771 C CA . THR A 1 235 ? -9.260 2.971 4.943 1.00 97.19 235 THR A CA 1
ATOM 1772 C C . THR A 1 235 ? -9.822 1.565 5.197 1.00 97.19 235 THR A C 1
ATOM 1774 O O . THR A 1 235 ? -11.022 1.423 5.438 1.00 97.19 235 THR A O 1
ATOM 1777 N N . ALA A 1 236 ? -8.968 0.541 5.307 1.00 97.38 236 ALA A N 1
ATOM 1778 C CA . ALA A 1 236 ? -9.396 -0.802 5.706 1.00 97.38 236 ALA A CA 1
ATOM 1779 C C . ALA A 1 236 ? -10.008 -0.836 7.117 1.00 97.38 236 ALA A C 1
ATOM 1781 O O . ALA A 1 236 ? -10.984 -1.553 7.358 1.00 97.38 236 ALA A O 1
ATOM 1782 N N . LEU A 1 237 ? -9.462 -0.059 8.058 1.00 96.19 237 LEU A N 1
ATOM 1783 C CA . LEU A 1 237 ? -10.017 0.044 9.408 1.00 96.19 237 LEU A CA 1
ATOM 1784 C C . LEU A 1 237 ? -11.405 0.686 9.402 1.00 96.19 237 LEU A C 1
ATOM 1786 O O . LEU A 1 237 ? -12.291 0.161 10.079 1.00 96.19 237 LEU A O 1
ATOM 1790 N N . VAL A 1 238 ? -11.625 1.727 8.593 1.00 95.56 238 VAL A N 1
ATOM 1791 C CA . VAL A 1 238 ? -12.963 2.297 8.369 1.00 95.56 238 VAL A CA 1
ATOM 1792 C C . VAL A 1 238 ? -13.910 1.234 7.816 1.00 95.56 238 VAL A C 1
ATOM 1794 O O . VAL A 1 238 ? -14.976 1.003 8.383 1.00 95.56 238 VAL A O 1
ATOM 1797 N N . ARG A 1 239 ? -13.504 0.516 6.761 1.00 95.25 239 ARG A N 1
ATOM 1798 C CA . ARG A 1 239 ? -14.333 -0.523 6.129 1.00 95.25 239 ARG A CA 1
ATOM 1799 C C . ARG A 1 239 ? -14.702 -1.661 7.082 1.00 95.25 239 ARG A C 1
ATOM 1801 O O . ARG A 1 239 ? -15.794 -2.211 6.987 1.00 95.25 239 ARG A O 1
ATOM 1808 N N . SER A 1 240 ? -13.808 -2.012 8.003 1.00 94.19 240 SER A N 1
ATOM 1809 C CA . SER A 1 240 ? -14.074 -3.025 9.033 1.00 94.19 240 SER A CA 1
ATOM 1810 C C . SER A 1 240 ? -14.953 -2.531 10.191 1.00 94.19 240 SER A C 1
ATOM 1812 O O . SER A 1 240 ? -15.297 -3.325 11.063 1.00 94.19 240 SER A O 1
ATOM 1814 N N . GLY A 1 241 ? -15.291 -1.237 10.232 1.00 93.44 241 GLY A N 1
ATOM 1815 C CA . GLY A 1 241 ? -16.000 -0.606 11.348 1.00 93.44 241 GLY A CA 1
ATOM 1816 C C . GLY A 1 241 ? -15.124 -0.373 12.581 1.00 93.44 241 GLY A C 1
ATOM 1817 O O . GLY A 1 241 ? -15.634 -0.056 13.652 1.00 93.44 241 GLY A O 1
ATOM 1818 N N . ARG A 1 242 ? -13.801 -0.540 12.456 1.00 92.25 242 ARG A N 1
ATOM 1819 C CA . ARG A 1 242 ? -12.864 -0.414 13.575 1.00 92.25 242 ARG A CA 1
ATOM 1820 C C . ARG A 1 242 ? -12.639 1.035 14.003 1.00 92.25 242 ARG A C 1
ATOM 1822 O O . ARG A 1 242 ? -12.390 1.286 15.181 1.00 92.25 242 ARG A O 1
ATOM 1829 N N . ILE A 1 243 ? -12.706 1.956 13.048 1.00 93.44 243 ILE A N 1
ATOM 1830 C CA . ILE A 1 243 ? -12.695 3.409 13.255 1.00 93.44 243 ILE A CA 1
ATOM 1831 C C . ILE A 1 243 ? -13.779 4.039 12.371 1.00 93.44 243 ILE A C 1
ATOM 1833 O O . ILE A 1 243 ? -14.207 3.415 11.399 1.00 93.44 243 ILE A O 1
ATOM 1837 N N . GLY A 1 244 ? -14.221 5.261 12.675 1.00 91.62 244 GLY A N 1
ATOM 1838 C CA . GLY A 1 244 ? -15.105 6.005 11.777 1.00 91.62 244 GLY A CA 1
ATOM 1839 C C . GLY A 1 244 ? -14.328 6.773 10.696 1.00 91.62 244 GLY A C 1
ATOM 1840 O O . GLY A 1 244 ? -13.139 7.046 10.882 1.00 91.62 244 GLY A O 1
ATOM 1841 N N . PRO A 1 245 ? -14.972 7.179 9.583 1.00 90.94 245 PRO A N 1
ATOM 1842 C CA . PRO A 1 245 ? -14.339 8.012 8.553 1.00 90.94 245 PRO A CA 1
ATOM 1843 C C . PRO A 1 245 ? -13.699 9.294 9.112 1.00 90.94 245 PRO A C 1
ATOM 1845 O O . PRO A 1 245 ? -12.605 9.678 8.711 1.00 90.94 245 PRO A O 1
ATOM 1848 N N . GLN A 1 246 ? -14.328 9.912 10.116 1.00 89.62 246 GLN A N 1
ATOM 1849 C CA . GLN A 1 246 ? -13.821 11.115 10.783 1.00 89.62 246 GLN A CA 1
ATOM 1850 C C . GLN A 1 246 ? -12.504 10.903 11.555 1.00 89.62 246 GLN A C 1
ATOM 1852 O O . GLN A 1 246 ? -11.807 11.868 11.868 1.00 89.62 246 GLN A O 1
ATOM 1857 N N . ASP A 1 247 ? -12.150 9.655 11.872 1.00 91.19 247 ASP A N 1
ATOM 1858 C CA . ASP A 1 247 ? -10.972 9.321 12.678 1.00 91.19 247 ASP A CA 1
ATOM 1859 C C . ASP A 1 247 ? -9.714 9.103 11.819 1.00 91.19 247 ASP A C 1
ATOM 1861 O O . ASP A 1 247 ? -8.607 8.980 12.350 1.00 91.19 247 ASP A O 1
ATOM 1865 N N . VAL A 1 248 ? -9.841 9.098 10.487 1.00 91.12 248 VAL A N 1
ATOM 1866 C CA . VAL A 1 248 ? -8.729 8.822 9.563 1.00 91.12 248 VAL A CA 1
ATOM 1867 C C . VAL A 1 248 ? -7.570 9.805 9.750 1.00 91.12 248 VAL A C 1
ATOM 1869 O O . VAL A 1 248 ? -6.410 9.392 9.802 1.00 91.12 248 VAL A O 1
ATOM 1872 N N . ALA A 1 249 ? -7.870 11.089 9.962 1.00 88.44 249 ALA A N 1
ATOM 1873 C CA . ALA A 1 249 ? -6.864 12.123 10.217 1.00 88.44 249 ALA A CA 1
ATOM 1874 C C . ALA A 1 249 ? -6.031 11.872 11.489 1.00 88.44 249 ALA A C 1
ATOM 1876 O O . ALA A 1 249 ? -4.886 12.322 11.575 1.00 88.44 249 ALA A O 1
ATOM 1877 N N . GLN A 1 250 ? -6.586 11.147 12.468 1.00 87.31 250 GLN A N 1
ATOM 1878 C CA . GLN A 1 250 ? -5.882 10.728 13.683 1.00 87.31 250 GLN A CA 1
ATOM 1879 C C . GLN A 1 250 ? -5.210 9.361 13.523 1.00 87.31 250 GLN A C 1
ATOM 1881 O O . GLN A 1 250 ? -4.209 9.109 14.189 1.00 87.31 250 GLN A O 1
ATOM 1886 N N . CYS A 1 251 ? -5.724 8.509 12.634 1.00 90.56 251 CYS A N 1
ATOM 1887 C CA . CYS A 1 251 ? -5.185 7.184 12.348 1.00 90.56 251 CYS A CA 1
ATOM 1888 C C . CYS A 1 251 ? -3.863 7.240 11.570 1.00 90.56 251 CYS A C 1
ATOM 1890 O O . CYS A 1 251 ? -2.891 6.631 12.005 1.00 90.56 251 CYS A O 1
ATOM 1892 N N . VAL A 1 252 ? -3.776 7.988 10.461 1.00 90.12 252 VAL A N 1
ATOM 1893 C CA . VAL A 1 252 ? -2.563 8.003 9.606 1.00 90.12 252 VAL A CA 1
ATOM 1894 C C . VAL A 1 252 ? -1.287 8.359 10.394 1.00 90.12 252 VAL A C 1
ATOM 1896 O O . VAL A 1 252 ? -0.290 7.648 10.268 1.00 90.12 252 VAL A O 1
ATOM 1899 N N . PRO A 1 253 ? -1.282 9.378 11.281 1.00 85.50 253 PRO A N 1
ATOM 1900 C CA . PRO A 1 253 ? -0.104 9.707 12.084 1.00 85.50 253 PRO A CA 1
ATOM 1901 C C . PRO A 1 253 ? 0.331 8.623 13.081 1.00 85.50 253 PRO A C 1
ATOM 1903 O O . PRO A 1 253 ? 1.454 8.688 13.563 1.00 85.50 253 PRO A O 1
ATOM 1906 N N . VAL A 1 254 ? -0.529 7.655 13.425 1.00 85.31 254 VAL A N 1
ATOM 1907 C CA . VAL A 1 254 ? -0.165 6.547 14.329 1.00 85.31 254 VAL A CA 1
ATOM 1908 C C . VAL A 1 254 ? 0.851 5.620 13.681 1.00 85.31 254 VAL A C 1
ATOM 1910 O O . VAL A 1 254 ? 1.672 5.033 14.380 1.00 85.31 254 VAL A O 1
ATOM 1913 N N . TRP A 1 255 ? 0.805 5.471 12.364 1.00 84.50 255 TRP A N 1
ATOM 1914 C CA . TRP A 1 255 ? 1.609 4.491 11.632 1.00 84.50 255 TRP A CA 1
ATOM 1915 C C . TRP A 1 255 ? 2.869 5.103 11.026 1.00 84.50 255 TRP A C 1
ATOM 1917 O O . TRP A 1 255 ? 3.881 4.413 10.888 1.00 84.50 255 TRP A O 1
ATOM 1927 N N . TYR A 1 256 ? 2.808 6.410 10.774 1.00 75.25 256 TYR A N 1
ATOM 1928 C CA . TYR A 1 256 ? 3.867 7.182 10.157 1.00 75.25 256 TYR A CA 1
ATOM 1929 C C . TYR A 1 256 ? 4.959 7.622 11.151 1.00 75.25 256 TYR A C 1
ATOM 1931 O O . TYR A 1 256 ? 4.669 8.309 12.132 1.00 75.25 256 TYR A O 1
ATOM 1939 N N . GLU A 1 257 ? 6.225 7.335 10.838 1.00 66.25 257 GLU A N 1
ATOM 1940 C CA . GLU A 1 257 ? 7.398 8.050 11.363 1.00 66.25 257 GLU A CA 1
ATOM 1941 C C . GLU A 1 257 ? 8.385 8.385 10.235 1.00 66.25 257 GLU A C 1
ATOM 1943 O O . GLU A 1 257 ? 8.467 7.639 9.252 1.00 66.25 257 GLU A O 1
ATOM 1948 N N . PRO A 1 258 ? 9.186 9.463 10.373 1.00 60.09 258 PRO A N 1
ATOM 1949 C CA . PRO A 1 258 ? 10.362 9.664 9.532 1.00 60.09 258 PRO A CA 1
ATOM 1950 C C . PRO A 1 258 ? 11.283 8.437 9.634 1.00 60.09 258 PRO A C 1
ATOM 1952 O O . PRO A 1 258 ? 11.885 8.188 10.674 1.00 60.09 258 PRO A O 1
ATOM 1955 N N . GLY A 1 259 ? 11.350 7.629 8.573 1.00 53.19 259 GLY A N 1
ATOM 1956 C CA . GLY A 1 259 ? 12.082 6.354 8.576 1.00 53.19 259 GLY A CA 1
ATOM 1957 C C . GLY A 1 259 ? 11.250 5.121 8.218 1.00 53.19 259 GLY A C 1
ATOM 1958 O O . GLY A 1 259 ? 11.843 4.092 7.905 1.00 53.19 259 GLY A O 1
ATOM 1959 N N . GLY A 1 260 ? 9.916 5.228 8.174 1.00 61.06 260 GLY A N 1
ATOM 1960 C CA . GLY A 1 260 ? 9.033 4.219 7.583 1.00 61.06 260 GLY A CA 1
ATOM 1961 C C . GLY A 1 260 ? 7.922 3.694 8.498 1.00 61.06 260 GLY A C 1
ATOM 1962 O O . GLY A 1 260 ? 7.621 4.270 9.543 1.00 61.06 260 GLY A O 1
ATOM 1963 N N . LEU A 1 261 ? 7.298 2.585 8.078 1.00 63.81 261 LEU A N 1
ATOM 1964 C CA . LEU A 1 261 ? 6.187 1.948 8.788 1.00 63.81 261 LEU A CA 1
ATOM 1965 C C . LEU A 1 261 ? 6.623 1.462 10.170 1.00 63.81 261 LEU A C 1
ATOM 1967 O O . LEU A 1 261 ? 7.504 0.609 10.313 1.00 63.81 261 LEU A O 1
ATOM 1971 N N . GLN A 1 262 ? 5.868 1.868 11.182 1.00 68.62 262 GLN A N 1
ATOM 1972 C CA . GLN A 1 262 ? 6.060 1.446 12.564 1.00 68.62 262 GLN A CA 1
ATOM 1973 C C . GLN A 1 262 ? 5.460 0.062 12.818 1.00 68.62 262 GLN A C 1
ATOM 1975 O O . GLN A 1 262 ? 4.460 -0.114 13.513 1.00 68.62 262 GLN A O 1
ATOM 1980 N N . SER A 1 263 ? 6.087 -0.955 12.226 1.00 67.06 263 SER A N 1
ATOM 1981 C CA . SER A 1 263 ? 5.545 -2.315 12.156 1.00 67.06 263 SER A CA 1
ATOM 1982 C C . SER A 1 263 ? 5.328 -2.976 13.531 1.00 67.06 263 SER A C 1
ATOM 1984 O O . SER A 1 263 ? 4.502 -3.883 13.645 1.00 67.06 263 SER A O 1
ATOM 1986 N N . GLY A 1 264 ? 6.023 -2.507 14.576 1.00 72.56 264 GLY A N 1
ATOM 1987 C CA . GLY A 1 264 ? 5.810 -2.919 15.967 1.00 72.56 264 GLY A CA 1
ATOM 1988 C C . GLY A 1 264 ? 4.469 -2.448 16.545 1.00 72.56 264 GLY A C 1
ATOM 1989 O O . GLY A 1 264 ? 3.850 -3.168 17.329 1.00 72.56 264 GLY A O 1
ATOM 1990 N N . ARG A 1 265 ? 3.942 -1.302 16.087 1.00 80.81 265 ARG A N 1
ATOM 1991 C CA . ARG A 1 265 ? 2.649 -0.752 16.542 1.00 80.81 265 ARG A CA 1
ATOM 1992 C C . ARG A 1 265 ? 1.466 -1.627 16.162 1.00 80.81 265 ARG A C 1
ATOM 1994 O O . ARG A 1 265 ? 0.432 -1.562 16.814 1.00 80.81 265 ARG A O 1
ATOM 2001 N N . CYS A 1 266 ? 1.624 -2.491 15.162 1.00 83.94 266 CYS A N 1
ATOM 2002 C CA . CYS A 1 266 ? 0.566 -3.388 14.702 1.00 83.94 266 CYS A CA 1
ATOM 2003 C C . CYS A 1 266 ? 0.030 -4.299 15.809 1.00 83.94 266 CYS A C 1
ATOM 2005 O O . CYS A 1 266 ? -1.130 -4.692 15.761 1.00 83.94 266 CYS A O 1
ATOM 2007 N N . TYR A 1 267 ? 0.861 -4.616 16.805 1.00 84.94 267 TYR A N 1
ATOM 2008 C CA . TYR A 1 267 ? 0.496 -5.463 17.940 1.00 84.94 267 TYR A CA 1
ATOM 2009 C C . TYR A 1 267 ? 0.261 -4.671 19.233 1.00 84.94 267 TYR A C 1
ATOM 2011 O O . TYR A 1 267 ? -0.062 -5.267 20.255 1.00 84.94 267 TYR A O 1
ATOM 2019 N N . ALA A 1 268 ? 0.413 -3.343 19.198 1.00 82.75 268 ALA A N 1
ATOM 2020 C CA . ALA A 1 268 ? 0.215 -2.469 20.354 1.00 82.75 268 ALA A CA 1
ATOM 2021 C C . ALA A 1 268 ? -1.264 -2.140 20.619 1.00 82.75 268 ALA A C 1
ATOM 2023 O O . ALA A 1 268 ? -1.574 -1.574 21.663 1.00 82.75 268 ALA A O 1
ATOM 2024 N N . PHE A 1 269 ? -2.154 -2.484 19.683 1.00 82.88 269 PHE A N 1
ATOM 2025 C CA . PHE A 1 269 ? -3.595 -2.295 19.804 1.00 82.88 269 PHE A CA 1
ATOM 2026 C C . PHE A 1 269 ? -4.284 -3.654 19.885 1.00 82.88 269 PHE A C 1
ATOM 2028 O O . PHE A 1 269 ? -4.248 -4.448 18.938 1.00 82.88 269 PHE A O 1
ATOM 2035 N N . GLY A 1 270 ? -4.938 -3.912 21.011 1.00 77.62 270 GLY A N 1
ATOM 2036 C CA . GLY A 1 270 ? -5.888 -4.997 21.168 1.00 77.62 270 GLY A CA 1
ATOM 2037 C C . GLY A 1 270 ? -7.109 -4.843 20.248 1.00 77.62 270 GLY A C 1
ATOM 2038 O O . GLY A 1 270 ? -7.279 -3.818 19.573 1.00 77.62 270 GLY A O 1
ATOM 2039 N N . PRO A 1 271 ? -7.984 -5.863 20.203 1.00 75.06 271 PRO A N 1
ATOM 2040 C CA . PRO A 1 271 ? -9.170 -5.862 19.346 1.00 75.06 271 PRO A CA 1
ATOM 2041 C C . PRO A 1 271 ? -10.083 -4.647 19.546 1.00 75.06 271 PRO A C 1
ATOM 2043 O O . PRO A 1 271 ? -10.632 -4.164 18.560 1.00 75.06 271 PRO A O 1
ATOM 2046 N N . ASP A 1 272 ? -10.145 -4.106 20.770 1.00 77.06 272 ASP A N 1
ATOM 2047 C CA . ASP A 1 272 ? -11.068 -3.030 21.158 1.00 77.06 272 ASP A CA 1
ATOM 2048 C C . ASP A 1 272 ? -10.384 -1.671 21.427 1.00 77.06 272 ASP A C 1
ATOM 2050 O O . ASP A 1 272 ? -11.045 -0.634 21.489 1.00 77.06 272 ASP A O 1
ATOM 2054 N N . ASP A 1 273 ? -9.050 -1.623 21.510 1.00 79.94 273 ASP A N 1
ATOM 2055 C CA . ASP A 1 273 ? -8.296 -0.407 21.858 1.00 79.94 273 ASP A CA 1
ATOM 2056 C C . ASP A 1 273 ? -8.504 0.741 20.861 1.00 79.94 273 ASP A C 1
ATOM 2058 O O . ASP A 1 273 ? -8.435 0.552 19.655 1.00 79.94 273 ASP A O 1
ATOM 2062 N N . ALA A 1 274 ? -8.698 1.978 21.302 1.00 75.44 274 ALA A N 1
ATOM 2063 C CA . ALA A 1 274 ? -8.808 3.078 20.342 1.00 75.44 274 ALA A CA 1
ATOM 2064 C C . ALA A 1 274 ? -7.530 3.205 19.477 1.00 75.44 274 ALA A C 1
ATOM 2066 O O . ALA A 1 274 ? -6.431 3.360 20.011 1.00 75.44 274 ALA A O 1
ATOM 2067 N N . VAL A 1 275 ? -7.677 3.208 18.145 1.00 79.56 275 VAL A N 1
ATOM 2068 C CA . VAL A 1 275 ? -6.565 3.424 17.197 1.00 79.56 275 VAL A CA 1
ATOM 2069 C C . VAL A 1 275 ? -6.287 4.921 17.084 1.00 79.56 275 VAL A C 1
ATOM 2071 O O . VAL A 1 275 ? -6.619 5.581 16.103 1.00 79.56 275 VAL A O 1
ATOM 2074 N N . LYS A 1 276 ? -5.727 5.480 18.151 1.00 73.06 276 LYS A N 1
ATOM 2075 C CA . LYS A 1 276 ? -5.345 6.888 18.244 1.00 73.06 276 LYS A CA 1
ATOM 2076 C C . LYS A 1 276 ? -4.009 7.007 18.953 1.00 73.06 276 LYS A C 1
ATOM 2078 O O . LYS A 1 276 ? -3.691 6.201 19.828 1.00 73.06 276 LYS A O 1
ATOM 2083 N N . TRP A 1 277 ? -3.245 8.039 18.610 1.00 61.00 277 TRP A N 1
ATOM 2084 C CA . TRP A 1 277 ? -2.034 8.357 19.357 1.00 61.00 277 TRP A CA 1
ATOM 2085 C C . TRP A 1 277 ? -2.406 8.659 20.818 1.00 61.00 277 TRP A C 1
ATOM 2087 O O . TRP A 1 277 ? -3.304 9.480 21.045 1.00 61.00 277 TRP A O 1
ATOM 2097 N N . PRO A 1 278 ? -1.771 8.034 21.826 1.00 52.47 278 PRO A N 1
ATOM 2098 C CA . PRO A 1 278 ? -2.020 8.396 23.214 1.00 52.47 278 PRO A CA 1
ATOM 2099 C C . PRO A 1 278 ? -1.683 9.877 23.409 1.00 52.47 278 PRO A C 1
ATOM 2101 O O . PRO A 1 278 ? -0.575 10.311 23.084 1.00 52.47 278 PRO A O 1
ATOM 2104 N N . LYS A 1 279 ? -2.619 10.671 23.949 1.00 42.94 279 LYS A N 1
ATOM 2105 C CA . LYS A 1 279 ? -2.300 12.040 24.381 1.00 42.94 279 LYS A CA 1
ATOM 2106 C C . LYS A 1 279 ? -1.122 11.961 25.361 1.00 42.94 279 LYS A C 1
ATOM 2108 O O . LYS A 1 279 ? -1.255 11.335 26.406 1.00 42.94 279 LYS A O 1
ATOM 2113 N N . GLY A 1 280 ? 0.008 12.578 25.014 1.00 42.22 280 GLY A N 1
ATOM 2114 C CA . GLY A 1 280 ? 1.181 12.679 25.889 1.00 42.22 280 GLY A CA 1
ATOM 2115 C C . GLY A 1 280 ? 2.357 11.741 25.594 1.00 42.22 280 GLY A C 1
ATOM 2116 O O . GLY A 1 280 ? 3.363 11.866 26.283 1.00 42.22 280 GLY A O 1
ATOM 2117 N N . ARG A 1 281 ? 2.305 10.858 24.582 1.00 42.75 281 ARG A N 1
ATOM 2118 C CA . ARG A 1 281 ? 3.542 10.233 24.066 1.00 42.75 281 ARG A CA 1
ATOM 2119 C C . ARG A 1 281 ? 4.263 11.209 23.144 1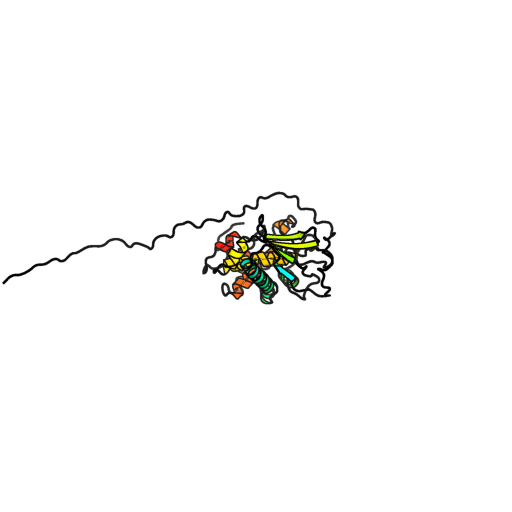.00 42.75 281 ARG A C 1
ATOM 2121 O O . ARG A 1 281 ? 3.760 11.527 22.065 1.00 42.75 281 ARG A O 1
ATOM 2128 N N . THR A 1 282 ? 5.395 11.724 23.609 1.00 36.03 282 THR A N 1
ATOM 2129 C CA . THR A 1 282 ? 6.288 12.646 22.894 1.00 36.03 282 THR A CA 1
ATOM 2130 C C . THR A 1 282 ? 7.501 11.902 22.355 1.00 36.03 282 THR A C 1
ATOM 2132 O O . THR A 1 282 ? 8.639 12.317 22.558 1.00 36.03 282 THR A O 1
ATOM 2135 N N . ASP A 1 283 ? 7.261 10.775 21.713 1.00 41.53 283 ASP A N 1
ATOM 2136 C CA . ASP A 1 283 ? 8.309 9.962 21.127 1.00 41.53 283 ASP A CA 1
ATOM 2137 C C . ASP A 1 283 ? 8.506 10.536 19.711 1.00 41.53 283 ASP A C 1
ATOM 2139 O O . ASP A 1 283 ? 7.713 10.272 18.805 1.00 41.53 283 ASP A O 1
ATOM 2143 N N . ARG A 1 284 ? 9.460 11.470 19.597 1.00 38.19 284 ARG A N 1
ATOM 2144 C CA . ARG A 1 284 ? 10.062 11.949 18.344 1.00 38.19 284 ARG A CA 1
ATOM 2145 C C . ARG A 1 284 ? 11.368 11.212 18.109 1.00 38.19 284 ARG A C 1
ATOM 2147 O O . ARG A 1 284 ? 12.069 10.978 19.120 1.00 38.19 284 ARG A O 1
#

pLDDT: mean 76.04, std 23.48, range [25.27, 98.62]

Mean predicted aligned error: 11.94 Å

Radius of gyration: 24.72 Å; Cα contacts (8 Å, |Δi|>4): 443; chains: 1; bounding box: 62×60×101 Å

Secondary structure (DSSP, 8-state):
-----------------PPPPPP-----PPP--------------TT-PEEPPTT-----SS-----EEE-TTS-HHHHHHHHHHHHHHHHHHTSHHHHHHHHTS-GGGG-EEEETTTEEE-HHHHHHHHSTTSSS-EEPPEEEEEESS-SEEEEE-TTS-EEEEEETTHHHHHT-SSHHHHHHHHHHHHHHHHTTEES-SSEE-BSS--GGGS-TTGGGSEEHHHHHHHHHHHHHHHHTTSS-GGGHHHHHHHHEETTEE-GGGGGSS-SSS--SPPTT----

Solvent-accessible surface area (backbone atoms only — not comparable to full-atom values): 16446 Å² total; per-residue (Å²): 136,86,91,84,83,89,82,88,84,87,82,82,88,86,78,91,77,72,82,81,77,75,79,94,66,80,77,73,71,79,74,82,73,74,75,81,70,85,64,78,65,74,72,80,60,86,85,68,48,47,65,52,40,93,80,68,66,78,90,61,103,57,28,48,65,83,46,72,45,74,48,71,84,56,54,75,67,53,43,54,53,48,48,52,45,52,51,50,14,52,54,33,46,50,29,69,66,33,39,57,52,35,65,65,42,59,77,80,43,56,52,23,29,26,33,88,90,70,41,64,41,33,40,47,56,54,34,39,58,60,21,65,70,69,38,93,40,31,45,47,54,30,34,39,30,69,32,92,87,57,65,68,50,61,47,76,41,97,79,25,46,36,33,37,33,33,24,68,70,47,53,59,28,52,68,39,87,36,65,58,29,23,24,47,31,30,15,57,48,26,21,45,55,42,41,34,28,13,64,36,85,73,26,59,32,60,48,27,41,57,59,80,72,40,54,81,71,43,38,71,40,49,38,39,23,52,49,46,6,33,45,25,19,39,43,45,31,32,76,72,65,75,42,56,79,87,44,40,62,49,30,36,64,62,39,58,48,68,81,45,74,47,71,73,57,36,74,73,48,60,86,81,52,78,79,54,67,64,91,85,73,84,86,126